Protein AF-A0A8T5ZZN2-F1 (afdb_monomer_lite)

Sequence (191 aa):
MSELNDLLTTRELQRWRLILGEAAETTLCGLDDNARQIDHALEWLYGRDPERLQRGERSGGLGGSNLTTPEWINSIHTLFPQQVIERLESDAVLRYGIEDVVTNLDVLERMQPSESLLRAVLHTKHLMNPEVLAAARRIVCQVVEEIMARLAKEVRQAFSGVRDRRRRSFIPLARNFDFKSTLRANLQHWH

pLDDT: mean 79.43, std 11.91, range [44.72, 94.25]

Radius of gyration: 28.22 Å; chains: 1; bounding box: 49×56×81 Å

Structure (mmCIF, N/CA/C/O backbone):
data_AF-A0A8T5ZZN2-F1
#
_entry.id   AF-A0A8T5ZZN2-F1
#
loop_
_atom_site.group_PDB
_atom_site.id
_atom_site.type_symbol
_atom_site.label_atom_id
_atom_site.label_alt_id
_atom_site.label_comp_id
_atom_site.label_asym_id
_atom_site.label_entity_id
_atom_site.label_seq_id
_atom_site.pdbx_PDB_ins_code
_atom_site.Cartn_x
_atom_site.Cartn_y
_atom_site.Cartn_z
_atom_site.occupancy
_atom_site.B_iso_or_equiv
_atom_site.auth_seq_id
_atom_site.auth_comp_id
_atom_site.auth_asym_id
_atom_site.auth_atom_id
_atom_site.pdbx_PDB_model_num
ATOM 1 N N . MET A 1 1 ? 29.329 -19.594 -22.231 1.00 46.97 1 MET A N 1
ATOM 2 C CA . MET A 1 1 ? 29.036 -18.281 -22.852 1.00 46.97 1 MET A CA 1
ATOM 3 C C . MET A 1 1 ? 28.151 -18.436 -24.091 1.00 46.97 1 MET A C 1
ATOM 5 O O . MET A 1 1 ? 27.156 -17.737 -24.147 1.00 46.97 1 MET A O 1
ATOM 9 N N . SER A 1 2 ? 28.434 -19.361 -25.027 1.00 53.31 2 SER A N 1
ATOM 10 C CA . SER A 1 2 ? 27.569 -19.610 -26.209 1.00 53.31 2 SER A CA 1
ATOM 11 C C . SER A 1 2 ? 26.319 -20.454 -25.910 1.00 53.31 2 SER A C 1
ATOM 13 O O . SER A 1 2 ? 25.249 -20.169 -26.427 1.00 53.31 2 SER A O 1
ATOM 15 N N . GLU A 1 3 ? 26.419 -21.446 -25.018 1.00 54.69 3 GLU A N 1
ATOM 16 C CA . GLU A 1 3 ? 25.377 -22.484 -24.886 1.00 54.69 3 GLU A CA 1
ATOM 17 C C . GLU A 1 3 ? 24.035 -22.010 -24.296 1.00 54.69 3 GLU A C 1
ATOM 19 O O . GLU A 1 3 ? 23.000 -22.593 -24.597 1.00 54.69 3 GLU A O 1
ATOM 24 N N . LEU A 1 4 ? 24.011 -20.944 -23.484 1.00 54.41 4 LEU A N 1
ATOM 25 C CA . LEU A 1 4 ? 22.753 -20.396 -22.941 1.00 54.41 4 LEU A CA 1
ATOM 26 C C . LEU A 1 4 ? 21.987 -19.546 -23.966 1.00 54.41 4 LEU A C 1
ATOM 28 O O . LEU A 1 4 ? 20.759 -19.509 -23.925 1.00 54.41 4 LEU A O 1
ATOM 32 N N . ASN A 1 5 ? 22.701 -18.905 -24.896 1.00 55.78 5 ASN A N 1
ATOM 33 C CA . ASN A 1 5 ? 22.104 -18.131 -25.988 1.00 55.78 5 ASN A CA 1
ATOM 34 C C . ASN A 1 5 ? 21.468 -19.031 -27.057 1.00 55.78 5 ASN A C 1
ATOM 36 O O . ASN A 1 5 ? 20.565 -18.590 -27.759 1.00 55.78 5 ASN A O 1
ATOM 40 N N . ASP A 1 6 ? 21.930 -20.279 -27.165 1.00 59.41 6 ASP A N 1
ATOM 41 C CA . ASP A 1 6 ? 21.373 -21.273 -28.088 1.00 59.41 6 ASP A CA 1
ATOM 42 C C . ASP A 1 6 ? 20.080 -21.922 -27.559 1.00 59.41 6 ASP A C 1
ATOM 44 O O . ASP A 1 6 ? 19.308 -22.484 -28.335 1.00 59.41 6 ASP A O 1
ATOM 48 N N . LEU A 1 7 ? 19.820 -21.839 -26.247 1.00 61.81 7 LEU A N 1
ATOM 49 C CA . LEU A 1 7 ? 18.672 -22.480 -25.591 1.00 61.81 7 LEU A CA 1
ATOM 50 C C . LEU A 1 7 ? 17.536 -21.515 -25.236 1.00 61.81 7 LEU A C 1
ATOM 52 O O . LEU A 1 7 ? 16.386 -21.946 -25.155 1.00 61.81 7 LEU A O 1
ATOM 56 N N . LEU A 1 8 ? 17.839 -20.235 -25.004 1.00 70.00 8 LEU A N 1
ATOM 57 C CA . LEU A 1 8 ? 16.858 -19.220 -24.622 1.00 70.00 8 LEU A CA 1
ATOM 58 C C . LEU A 1 8 ? 16.797 -18.108 -25.662 1.00 70.00 8 LEU A C 1
ATOM 60 O O . LEU A 1 8 ? 17.811 -17.575 -26.106 1.00 70.00 8 LEU A O 1
ATOM 64 N N . THR A 1 9 ? 15.580 -17.703 -26.007 1.00 79.94 9 THR A N 1
ATOM 65 C CA . THR A 1 9 ? 15.357 -16.541 -26.867 1.00 79.94 9 THR A CA 1
ATOM 66 C C . THR A 1 9 ? 15.837 -15.261 -26.179 1.00 79.94 9 THR A C 1
ATOM 68 O O . THR A 1 9 ? 15.792 -15.132 -24.954 1.00 79.94 9 THR A O 1
ATOM 71 N N . THR A 1 10 ? 16.220 -14.247 -26.960 1.00 78.94 10 THR A N 1
ATOM 72 C CA . THR A 1 10 ? 16.638 -12.931 -26.436 1.00 78.94 10 THR A CA 1
ATOM 73 C C . THR A 1 10 ? 15.608 -12.333 -25.468 1.00 78.94 10 THR A C 1
ATOM 75 O O . THR A 1 10 ? 15.968 -11.735 -24.458 1.00 78.94 10 THR A O 1
ATOM 78 N N . ARG A 1 11 ? 14.313 -12.571 -25.719 1.00 78.81 11 ARG A N 1
ATOM 79 C CA . ARG A 1 11 ? 13.211 -12.131 -24.852 1.00 78.81 11 ARG A CA 1
ATOM 80 C C . ARG A 1 11 ? 13.187 -12.848 -23.500 1.00 78.81 11 ARG A C 1
ATOM 82 O O . ARG A 1 11 ? 12.831 -12.245 -22.490 1.00 78.81 11 ARG A O 1
ATOM 89 N N . GLU A 1 12 ? 13.514 -14.135 -23.465 1.00 82.56 12 GLU A N 1
ATOM 90 C CA . GLU A 1 12 ? 13.592 -14.900 -22.218 1.00 82.56 12 GLU A CA 1
ATOM 91 C C . GLU A 1 12 ? 14.795 -14.463 -21.392 1.00 82.56 12 GLU A C 1
ATOM 93 O O . GLU A 1 12 ? 14.651 -14.246 -20.193 1.00 82.56 12 GLU A O 1
ATOM 98 N N . LEU A 1 13 ? 15.942 -14.233 -22.032 1.00 82.94 13 LEU A N 1
ATOM 99 C CA . LEU A 1 13 ? 17.133 -13.707 -21.364 1.00 82.94 13 LEU A CA 1
ATOM 100 C C . LEU A 1 13 ? 16.875 -12.319 -20.759 1.00 82.94 13 LEU A C 1
ATOM 102 O O . LEU A 1 13 ? 17.216 -12.087 -19.601 1.00 82.94 13 LEU A O 1
ATOM 106 N N . GLN A 1 14 ? 16.183 -11.431 -21.482 1.00 82.06 14 GLN A N 1
ATOM 107 C CA . GLN A 1 14 ? 15.752 -10.131 -20.951 1.00 82.06 14 GLN A CA 1
ATOM 108 C C . GLN A 1 14 ? 14.799 -10.271 -19.755 1.00 82.06 14 GLN A C 1
ATOM 110 O O . GLN A 1 14 ? 14.955 -9.575 -18.756 1.00 82.06 14 GLN A O 1
ATOM 115 N N . ARG A 1 15 ? 13.829 -11.193 -19.812 1.00 83.38 15 ARG A N 1
ATOM 116 C CA . ARG A 1 15 ? 12.927 -11.467 -18.678 1.00 83.38 15 ARG A CA 1
ATOM 117 C C . ARG A 1 15 ? 13.686 -11.960 -17.454 1.00 83.38 15 ARG A C 1
ATOM 119 O O . ARG A 1 15 ? 13.426 -11.486 -16.353 1.00 83.38 15 ARG A O 1
ATOM 126 N N . TRP A 1 16 ? 14.626 -12.882 -17.639 1.00 85.31 16 TRP A N 1
ATOM 127 C CA . TRP A 1 16 ? 15.467 -13.365 -16.549 1.00 85.31 16 TRP A CA 1
ATOM 128 C C . TRP A 1 16 ? 16.345 -12.254 -15.981 1.00 85.31 16 TRP A C 1
ATOM 130 O O . TRP A 1 16 ? 16.448 -12.144 -14.763 1.00 85.31 16 TRP A O 1
ATOM 140 N N . ARG A 1 17 ? 16.888 -11.373 -16.827 1.00 84.38 17 ARG A N 1
ATOM 141 C CA . ARG A 1 17 ? 17.629 -10.191 -16.371 1.00 84.38 17 ARG A CA 1
ATOM 142 C C . ARG A 1 17 ? 16.755 -9.223 -15.563 1.00 84.38 17 ARG A C 1
ATOM 144 O O . ARG A 1 17 ? 17.242 -8.688 -14.574 1.00 84.38 17 ARG A O 1
ATOM 151 N N . LEU A 1 18 ? 15.484 -9.032 -15.920 1.00 81.62 18 LEU A N 1
ATOM 152 C CA . LEU A 1 18 ? 14.544 -8.225 -15.123 1.00 81.62 18 LEU A CA 1
ATOM 153 C C . LEU A 1 18 ? 14.203 -8.876 -13.773 1.00 81.62 18 LEU A C 1
ATOM 155 O O . LEU A 1 18 ? 14.088 -8.191 -12.765 1.00 81.62 18 LEU A O 1
ATOM 159 N N . ILE A 1 19 ? 14.044 -10.202 -13.732 1.00 82.38 19 ILE A N 1
ATOM 160 C CA . ILE A 1 19 ? 13.719 -10.928 -12.490 1.00 82.38 19 ILE A CA 1
ATOM 161 C C . ILE A 1 19 ? 14.908 -10.932 -11.522 1.00 82.38 19 ILE A C 1
ATOM 163 O O . ILE A 1 19 ? 14.731 -10.781 -10.315 1.00 82.38 19 ILE A O 1
ATOM 167 N N . LEU A 1 20 ? 16.112 -11.143 -12.053 1.00 79.56 20 LEU A N 1
ATOM 168 C CA . LEU A 1 20 ? 17.340 -11.290 -11.273 1.00 79.56 20 LEU A CA 1
ATOM 169 C C . LEU A 1 20 ? 18.010 -9.943 -10.950 1.00 79.56 20 LEU A C 1
ATOM 171 O O . LEU A 1 20 ? 18.887 -9.898 -10.089 1.00 79.56 20 LEU A O 1
ATOM 175 N N . GLY A 1 21 ? 17.590 -8.856 -11.604 1.00 76.62 21 GLY A N 1
ATOM 176 C CA . GLY A 1 21 ? 18.124 -7.511 -11.394 1.00 76.62 21 GLY A CA 1
ATOM 177 C C . GLY A 1 21 ? 19.561 -7.336 -11.896 1.00 76.62 21 GLY A C 1
ATOM 178 O O . GLY A 1 21 ? 20.079 -8.141 -12.675 1.00 76.62 21 GLY A O 1
ATOM 179 N N . GLU A 1 22 ? 20.215 -6.261 -11.450 1.00 73.44 22 GLU A N 1
ATOM 180 C CA . GLU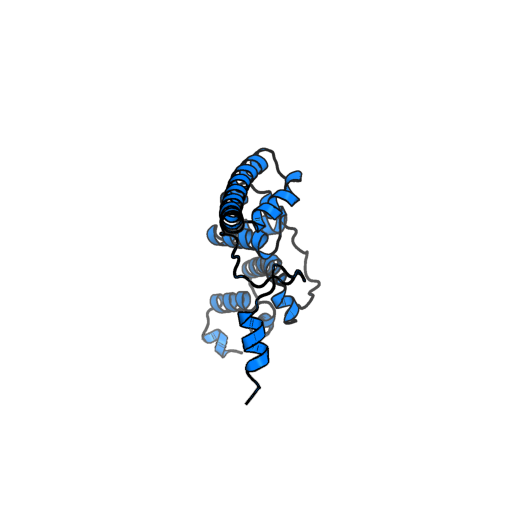 A 1 22 ? 21.555 -5.842 -11.899 1.00 73.44 22 GLU A CA 1
ATOM 181 C C . GLU A 1 22 ? 22.639 -6.911 -11.699 1.00 73.44 22 GLU A C 1
ATOM 183 O O . GLU A 1 22 ? 23.534 -7.058 -12.530 1.00 73.44 22 GLU A O 1
ATOM 188 N N . ALA A 1 23 ? 22.513 -7.751 -10.667 1.00 71.94 23 ALA A N 1
ATOM 189 C CA . ALA A 1 23 ? 23.455 -8.838 -10.390 1.00 71.94 23 ALA A CA 1
ATOM 190 C C . ALA A 1 23 ? 23.593 -9.839 -11.555 1.00 71.94 23 ALA A C 1
ATOM 192 O O . ALA A 1 23 ? 24.606 -10.527 -11.679 1.00 71.94 23 ALA A O 1
ATOM 193 N N . ALA A 1 24 ? 22.577 -9.920 -12.413 1.00 73.06 24 ALA A N 1
ATOM 194 C CA . ALA A 1 24 ? 22.540 -10.805 -13.564 1.00 73.06 24 ALA A CA 1
ATOM 195 C C . ALA A 1 24 ? 23.167 -10.190 -14.829 1.00 73.06 24 ALA A C 1
ATOM 197 O O . ALA A 1 24 ? 23.376 -10.913 -15.800 1.00 73.06 24 ALA A O 1
ATOM 198 N N . GLU A 1 25 ? 23.481 -8.891 -14.847 1.00 73.25 25 GLU A N 1
ATOM 199 C CA . GLU A 1 25 ? 23.950 -8.167 -16.041 1.00 73.25 25 GLU A CA 1
ATOM 200 C C . GLU A 1 25 ? 25.317 -8.629 -16.549 1.00 73.25 25 GLU A C 1
ATOM 202 O O . GLU A 1 25 ? 25.578 -8.627 -17.746 1.00 73.25 25 GLU A O 1
ATOM 207 N N . THR A 1 26 ? 26.185 -9.091 -15.654 1.00 70.88 26 THR A N 1
ATOM 208 C CA . THR A 1 26 ? 27.482 -9.676 -16.023 1.00 70.88 26 THR A CA 1
ATOM 209 C C . THR A 1 26 ? 27.354 -11.036 -16.705 1.00 70.88 26 THR A C 1
ATOM 211 O O . THR A 1 26 ? 28.294 -11.468 -17.370 1.00 70.88 26 THR A O 1
ATOM 214 N N . THR A 1 27 ? 26.218 -11.723 -16.539 1.00 70.69 27 THR A N 1
ATOM 215 C CA . THR A 1 27 ? 26.010 -13.098 -17.029 1.00 70.69 27 THR A CA 1
ATOM 216 C C . THR A 1 27 ? 24.988 -13.171 -18.168 1.00 70.69 27 THR A C 1
ATOM 218 O O . THR A 1 27 ? 25.094 -14.034 -19.038 1.00 70.69 27 THR A O 1
ATOM 221 N N . LEU A 1 28 ? 24.003 -12.273 -18.174 1.00 74.56 28 LEU A N 1
ATOM 222 C CA . LEU A 1 28 ? 22.943 -12.163 -19.175 1.00 74.56 28 LEU A CA 1
ATOM 223 C C . LEU A 1 28 ? 23.218 -10.991 -20.125 1.00 74.56 28 LEU A C 1
ATOM 225 O O . LEU A 1 28 ? 23.905 -10.037 -19.781 1.00 74.56 28 LEU A O 1
ATOM 229 N N . CYS A 1 29 ? 22.680 -11.058 -21.343 1.00 70.38 29 CYS A N 1
ATOM 230 C CA . CYS A 1 29 ? 22.798 -9.973 -22.315 1.00 70.38 29 CYS A CA 1
ATOM 231 C C . CYS A 1 29 ? 22.130 -8.675 -21.818 1.00 70.38 29 CYS A C 1
ATOM 233 O O . CYS A 1 29 ? 21.149 -8.716 -21.072 1.00 70.38 29 CYS A O 1
ATOM 235 N N . GLY A 1 30 ? 22.651 -7.527 -22.268 1.00 70.00 30 GLY A N 1
ATOM 236 C CA . GLY A 1 30 ? 22.153 -6.203 -21.883 1.00 70.00 30 GLY A CA 1
ATOM 237 C C . GLY A 1 30 ? 20.675 -5.974 -22.226 1.00 70.00 30 GLY A C 1
ATOM 238 O O . GLY A 1 30 ?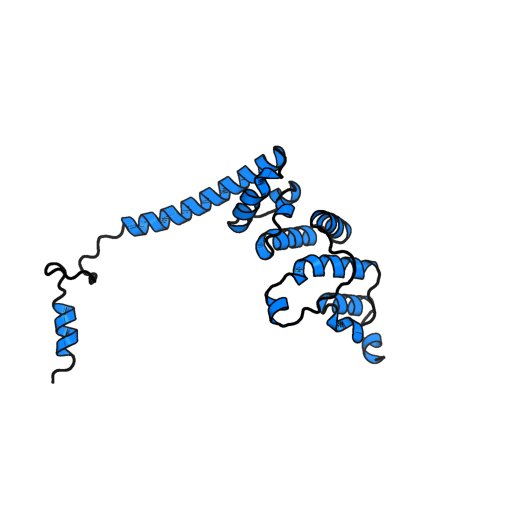 20.142 -6.537 -23.186 1.00 70.00 30 GLY A O 1
ATOM 239 N N . LEU A 1 31 ? 20.017 -5.133 -21.425 1.00 77.31 31 LEU A N 1
ATOM 240 C CA . LEU A 1 31 ? 18.621 -4.739 -21.625 1.00 77.31 31 LEU A CA 1
ATOM 241 C C . LEU A 1 31 ? 18.483 -3.791 -22.823 1.00 77.31 31 LEU A C 1
ATOM 243 O O . LEU A 1 31 ? 19.321 -2.905 -23.027 1.00 77.31 31 LEU A O 1
ATOM 247 N N . ASP A 1 32 ? 17.395 -3.951 -23.578 1.00 83.81 32 ASP A N 1
ATOM 248 C CA . ASP A 1 32 ? 16.960 -2.940 -24.542 1.00 83.81 32 ASP A CA 1
ATOM 249 C C . ASP A 1 32 ? 16.457 -1.683 -23.810 1.00 83.81 32 ASP A C 1
ATOM 251 O O . ASP A 1 32 ? 16.274 -1.672 -22.590 1.00 83.81 32 ASP A O 1
ATOM 255 N N . ASP A 1 33 ? 16.256 -0.589 -24.544 1.00 83.75 33 ASP A N 1
ATOM 256 C CA . ASP A 1 33 ? 15.900 0.693 -23.924 1.00 83.75 33 ASP A CA 1
ATOM 257 C C . ASP A 1 33 ? 14.554 0.633 -23.185 1.00 83.75 33 ASP A C 1
ATOM 259 O O . ASP A 1 33 ? 14.401 1.248 -22.130 1.00 83.75 33 ASP A O 1
ATOM 263 N N . ASN A 1 34 ? 13.599 -0.153 -23.694 1.00 85.25 34 ASN A N 1
ATOM 264 C CA . ASN A 1 34 ? 12.298 -0.340 -23.057 1.00 85.25 34 ASN A CA 1
ATOM 265 C C . ASN A 1 34 ? 12.402 -1.170 -21.767 1.00 85.25 34 ASN A C 1
ATOM 267 O O . ASN A 1 34 ? 11.883 -0.763 -20.728 1.00 85.25 34 ASN A O 1
ATOM 271 N N . ALA A 1 35 ? 13.109 -2.305 -21.785 1.00 84.19 35 ALA A N 1
ATOM 272 C CA . ALA A 1 35 ? 13.303 -3.099 -20.579 1.00 84.19 35 ALA A CA 1
ATOM 273 C C . ALA A 1 35 ? 14.161 -2.359 -19.548 1.00 84.19 35 ALA A C 1
ATOM 275 O O . ALA A 1 35 ? 13.945 -2.547 -18.359 1.00 84.19 35 ALA A O 1
ATOM 276 N N . ARG A 1 36 ? 15.059 -1.458 -19.965 1.00 85.50 36 ARG A N 1
ATOM 277 C CA . ARG A 1 36 ? 15.798 -0.588 -19.038 1.00 85.50 36 ARG A CA 1
ATOM 278 C C . ARG A 1 36 ? 14.884 0.403 -18.310 1.00 85.50 36 ARG A C 1
ATOM 280 O O . ARG A 1 36 ? 15.056 0.615 -17.115 1.00 85.50 36 ARG A O 1
ATOM 287 N N . GLN A 1 37 ? 13.892 0.979 -18.994 1.00 87.19 37 GLN A N 1
ATOM 288 C CA . GLN A 1 37 ? 12.889 1.842 -18.351 1.00 87.19 37 GLN A CA 1
ATOM 289 C C . GLN A 1 37 ? 12.007 1.058 -17.370 1.00 87.19 37 GLN A C 1
ATOM 291 O O . GLN A 1 37 ? 11.724 1.542 -16.274 1.00 87.19 37 GLN A O 1
ATOM 296 N N . ILE A 1 38 ? 11.619 -0.168 -17.737 1.00 88.50 38 ILE A N 1
ATOM 297 C CA . ILE A 1 38 ? 10.886 -1.095 -16.863 1.00 88.50 38 ILE A CA 1
ATOM 298 C C . ILE A 1 38 ? 11.715 -1.440 -15.618 1.00 88.50 38 ILE A C 1
ATOM 300 O O . ILE A 1 38 ? 11.197 -1.333 -14.508 1.00 88.50 38 ILE A O 1
ATOM 304 N N . ASP A 1 39 ? 12.987 -1.812 -15.790 1.00 86.38 39 ASP A N 1
ATOM 305 C CA . ASP A 1 39 ? 13.918 -2.134 -14.697 1.00 86.38 39 ASP A CA 1
ATOM 306 C C . ASP A 1 39 ? 14.028 -0.951 -13.729 1.00 86.38 39 ASP A C 1
ATOM 308 O O . ASP A 1 39 ? 13.817 -1.103 -12.531 1.00 86.38 39 ASP A O 1
ATOM 312 N N . HIS A 1 40 ? 14.219 0.260 -14.258 1.00 86.06 40 HIS A N 1
ATOM 313 C CA . HIS A 1 40 ? 14.330 1.476 -13.454 1.00 86.06 40 HIS A CA 1
ATOM 314 C C . HIS A 1 40 ? 13.048 1.800 -12.666 1.00 86.06 40 HIS A C 1
ATOM 316 O O . HIS A 1 40 ? 13.107 2.145 -11.485 1.00 86.06 40 HIS A O 1
ATOM 322 N N . ALA A 1 41 ? 11.872 1.658 -13.289 1.00 88.62 41 ALA A N 1
ATOM 323 C CA . ALA A 1 41 ? 10.589 1.897 -12.626 1.00 88.62 41 ALA A CA 1
ATOM 324 C C . ALA A 1 41 ? 10.293 0.868 -11.519 1.00 88.62 41 ALA A C 1
ATOM 326 O O . ALA A 1 41 ? 9.725 1.222 -10.481 1.00 88.62 41 ALA A O 1
ATOM 327 N N . LEU A 1 42 ? 10.679 -0.396 -11.726 1.00 88.44 42 LEU A N 1
ATOM 328 C CA . LEU A 1 42 ? 10.534 -1.461 -10.732 1.00 88.44 42 LEU A CA 1
ATOM 329 C C . LEU A 1 42 ? 11.546 -1.310 -9.596 1.00 88.44 42 LEU A C 1
ATOM 331 O O . LEU A 1 42 ? 11.166 -1.439 -8.432 1.00 88.44 42 LEU A O 1
ATOM 335 N N . GLU A 1 43 ? 12.801 -0.993 -9.907 1.00 85.50 43 GLU A N 1
ATOM 336 C CA . GLU A 1 43 ? 13.858 -0.808 -8.912 1.00 85.50 43 GLU A CA 1
ATOM 337 C C . GLU A 1 43 ? 13.575 0.400 -8.012 1.00 85.50 43 GLU A C 1
ATOM 339 O O . GLU A 1 43 ? 13.769 0.334 -6.800 1.00 85.50 43 GLU A O 1
ATOM 344 N N . TRP A 1 44 ? 12.989 1.470 -8.553 1.00 87.75 44 TRP A N 1
ATOM 345 C CA . TRP A 1 44 ? 12.563 2.619 -7.751 1.00 87.75 44 TRP A CA 1
ATOM 346 C C . TRP A 1 44 ? 11.558 2.261 -6.642 1.00 87.75 44 TRP A C 1
ATOM 348 O O . TRP A 1 44 ? 11.595 2.852 -5.553 1.00 87.75 44 TRP A O 1
ATOM 358 N N . LEU A 1 45 ? 10.658 1.306 -6.907 1.00 87.94 45 LEU A N 1
ATOM 359 C CA . LEU A 1 45 ? 9.652 0.838 -5.953 1.00 87.94 45 LEU A CA 1
ATOM 360 C C . LEU A 1 45 ? 10.222 -0.260 -5.043 1.00 87.94 45 LEU A C 1
ATOM 362 O O . LEU A 1 45 ? 10.267 -0.107 -3.822 1.00 87.94 45 LEU A O 1
ATOM 366 N N . TYR A 1 46 ? 10.680 -1.361 -5.641 1.00 86.88 46 TYR A N 1
ATOM 367 C CA . TYR A 1 46 ? 11.079 -2.579 -4.935 1.00 86.88 46 TYR A CA 1
ATOM 368 C C . TYR A 1 46 ? 12.501 -2.511 -4.353 1.00 86.88 46 TYR A C 1
ATOM 370 O O . TYR A 1 46 ? 12.806 -3.228 -3.400 1.00 86.88 46 TYR A O 1
ATOM 378 N N . GLY A 1 47 ? 13.360 -1.603 -4.822 1.00 79.12 47 GLY A N 1
ATOM 379 C CA . GLY A 1 47 ? 14.674 -1.315 -4.224 1.00 79.12 47 GLY A CA 1
ATOM 380 C C . GLY A 1 47 ? 14.600 -0.657 -2.836 1.00 79.12 47 GLY A C 1
ATOM 381 O O . GLY A 1 47 ? 15.613 -0.498 -2.140 1.00 79.12 47 GLY A O 1
ATOM 382 N N . ARG A 1 48 ? 13.396 -0.279 -2.386 1.00 78.19 48 ARG A N 1
ATOM 383 C CA . ARG A 1 48 ? 13.114 0.191 -1.016 1.00 78.19 48 ARG A CA 1
ATOM 384 C C . ARG A 1 48 ? 12.801 -0.935 -0.039 1.00 78.19 48 ARG A C 1
ATOM 386 O O . ARG A 1 48 ? 12.548 -0.653 1.129 1.00 78.19 48 ARG A O 1
ATOM 393 N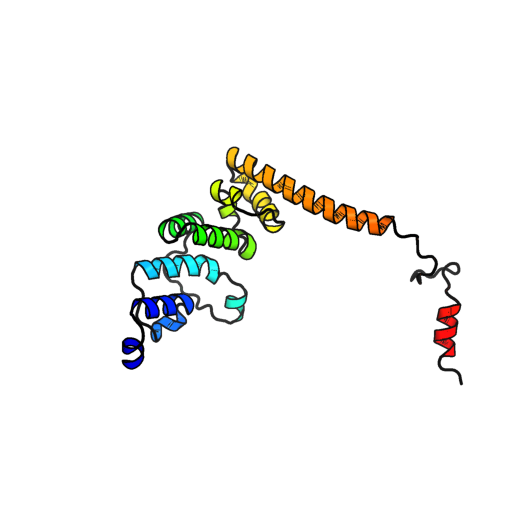 N . ASP A 1 49 ? 12.793 -2.184 -0.499 1.00 80.38 49 ASP A N 1
ATOM 394 C CA . ASP A 1 49 ? 12.482 -3.325 0.352 1.00 80.38 49 ASP A CA 1
ATOM 395 C C . ASP A 1 49 ? 13.513 -3.469 1.489 1.00 80.38 49 ASP A C 1
ATOM 397 O O . ASP A 1 49 ? 14.706 -3.669 1.217 1.00 80.38 49 ASP A O 1
ATOM 401 N N . PRO A 1 50 ? 13.088 -3.363 2.766 1.00 70.50 50 PRO A N 1
ATOM 402 C CA . PRO A 1 50 ? 13.986 -3.494 3.908 1.00 70.50 50 PRO A CA 1
ATOM 403 C C . PRO A 1 50 ? 14.675 -4.863 3.964 1.00 70.50 50 PRO A C 1
ATOM 405 O O . PRO A 1 50 ? 15.775 -4.958 4.508 1.00 70.50 50 PRO A O 1
ATOM 408 N N . GLU A 1 51 ? 14.089 -5.914 3.382 1.00 75.69 51 GLU A N 1
ATOM 409 C CA . GLU A 1 51 ? 14.720 -7.236 3.337 1.00 75.69 51 GLU A CA 1
ATOM 410 C C . GLU A 1 51 ? 15.909 -7.280 2.369 1.00 75.69 51 GLU A C 1
ATOM 412 O O . GLU A 1 51 ? 16.959 -7.829 2.706 1.00 75.69 51 GLU A O 1
ATOM 417 N N . ARG A 1 52 ? 15.792 -6.645 1.193 1.00 69.88 52 ARG A N 1
ATOM 418 C CA . ARG A 1 52 ? 16.908 -6.516 0.232 1.00 69.88 52 ARG A CA 1
ATOM 419 C C . ARG A 1 52 ? 18.059 -5.706 0.824 1.00 69.88 52 ARG A C 1
ATOM 421 O O . ARG A 1 52 ? 19.229 -6.052 0.676 1.00 69.88 52 ARG A O 1
ATOM 428 N N . LEU A 1 53 ? 17.704 -4.651 1.554 1.00 66.00 53 LEU A N 1
ATOM 429 C CA . LEU A 1 53 ? 18.614 -3.832 2.353 1.00 66.00 53 LEU A CA 1
ATOM 430 C C . LEU A 1 53 ? 19.408 -4.663 3.372 1.00 66.00 53 LEU A C 1
ATOM 432 O O . LEU A 1 53 ? 20.620 -4.502 3.479 1.00 66.00 53 LEU A O 1
ATOM 436 N N . GLN A 1 54 ? 18.740 -5.563 4.096 1.00 68.94 54 GLN A N 1
ATOM 437 C CA . GLN A 1 54 ? 19.372 -6.419 5.106 1.00 68.94 54 GLN A CA 1
ATOM 438 C C . GLN A 1 54 ? 20.246 -7.522 4.500 1.00 68.94 54 GLN A C 1
ATOM 440 O O . GLN A 1 54 ? 21.265 -7.876 5.089 1.00 68.94 54 GLN A O 1
ATOM 445 N N . ARG A 1 55 ? 19.889 -8.044 3.320 1.00 69.62 55 ARG A N 1
ATOM 446 C CA . ARG A 1 55 ? 20.689 -9.052 2.601 1.00 69.62 55 ARG A CA 1
ATOM 447 C C . ARG A 1 55 ? 21.947 -8.487 1.932 1.00 69.62 55 ARG A C 1
ATOM 449 O O . ARG A 1 55 ? 22.710 -9.253 1.353 1.00 69.62 55 ARG A O 1
ATOM 456 N N . GLY A 1 56 ? 22.186 -7.175 2.008 1.00 62.25 56 GLY A N 1
ATOM 457 C CA . GLY A 1 56 ? 23.340 -6.540 1.364 1.00 62.25 56 GLY A CA 1
ATOM 458 C C . GLY A 1 56 ? 23.257 -6.537 -0.166 1.00 62.25 56 GLY A C 1
ATOM 459 O O . GLY A 1 56 ? 24.251 -6.265 -0.826 1.00 62.25 56 GLY A O 1
ATOM 460 N N . GLU A 1 57 ? 22.073 -6.801 -0.731 1.00 63.47 57 GLU A N 1
ATOM 461 C CA . GLU A 1 57 ? 21.800 -6.764 -2.177 1.00 63.47 57 GLU A CA 1
ATOM 462 C C . GLU A 1 57 ? 21.772 -5.323 -2.715 1.00 63.47 57 GLU A C 1
ATOM 464 O O . GLU A 1 57 ? 21.703 -5.099 -3.920 1.00 63.47 57 GLU A O 1
ATOM 469 N N . ARG A 1 58 ? 21.862 -4.325 -1.825 1.00 55.84 58 ARG A N 1
ATOM 470 C CA . ARG A 1 58 ? 22.084 -2.935 -2.210 1.00 55.84 58 ARG A CA 1
ATOM 471 C C . ARG A 1 58 ? 23.547 -2.688 -2.554 1.00 55.84 58 ARG A C 1
ATOM 473 O O . ARG A 1 58 ? 24.374 -2.493 -1.665 1.00 55.84 58 ARG A O 1
ATOM 480 N N . SER A 1 59 ? 23.815 -2.532 -3.843 1.00 51.09 59 SER A N 1
ATOM 481 C CA . SER A 1 59 ? 24.865 -1.622 -4.286 1.00 51.09 59 SER A CA 1
ATOM 482 C C . SER A 1 59 ? 24.260 -0.221 -4.340 1.00 51.09 59 SER A C 1
ATOM 484 O O . SER A 1 59 ? 23.291 0.020 -5.054 1.00 51.09 59 SER A O 1
ATOM 486 N N . GLY A 1 60 ? 24.767 0.708 -3.530 1.00 48.47 60 GLY A N 1
ATOM 487 C CA . GLY A 1 60 ? 24.418 2.122 -3.638 1.00 48.47 60 GLY A CA 1
ATOM 488 C C . GLY A 1 60 ? 24.983 2.694 -4.936 1.00 48.47 60 GLY A C 1
ATOM 489 O O . GLY A 1 60 ? 26.030 3.334 -4.919 1.00 48.47 60 GLY A O 1
ATOM 490 N N . GLY A 1 61 ? 24.318 2.428 -6.058 1.00 49.25 61 GLY A N 1
ATOM 491 C CA . GLY A 1 61 ? 24.649 3.005 -7.350 1.00 49.25 61 GLY A CA 1
ATOM 492 C C . GLY A 1 61 ? 24.210 4.463 -7.395 1.00 49.25 61 GLY A C 1
ATOM 493 O O . GLY A 1 61 ? 23.022 4.767 -7.433 1.00 49.25 61 GLY A O 1
ATOM 494 N N . LEU A 1 62 ? 25.177 5.379 -7.409 1.00 44.72 62 LEU A N 1
ATOM 495 C CA . LEU A 1 62 ? 24.996 6.793 -7.755 1.00 44.72 62 LEU A CA 1
ATOM 496 C C . LEU A 1 62 ? 24.731 6.938 -9.270 1.00 44.72 62 LEU A C 1
ATOM 498 O O . LEU A 1 62 ? 25.490 7.598 -9.977 1.00 44.72 62 LEU A O 1
ATOM 502 N N . GLY A 1 63 ? 23.700 6.270 -9.791 1.00 46.47 63 GLY A N 1
ATOM 503 C CA . GLY A 1 63 ? 23.390 6.214 -11.218 1.00 46.47 63 GLY A CA 1
ATOM 504 C C . GLY A 1 63 ? 22.014 6.791 -11.534 1.00 46.47 63 GLY A C 1
ATOM 505 O O . GLY A 1 63 ? 21.015 6.201 -11.156 1.00 46.47 63 GLY A O 1
ATOM 506 N N . GLY A 1 64 ? 22.001 7.924 -12.248 1.00 45.28 64 GLY A N 1
ATOM 507 C CA . GLY A 1 64 ? 20.875 8.439 -13.038 1.00 45.28 64 GLY A CA 1
ATOM 508 C C . GLY A 1 64 ? 19.598 8.794 -12.275 1.00 45.28 64 GLY A C 1
ATOM 509 O O . GLY A 1 64 ? 18.719 7.963 -12.151 1.00 45.28 64 GLY A O 1
ATOM 510 N N . SER A 1 65 ? 19.469 10.059 -11.858 1.00 49.88 65 SER A N 1
ATOM 511 C CA . SER A 1 65 ? 18.192 10.736 -11.562 1.00 49.88 65 SER A CA 1
ATOM 512 C C . SER A 1 65 ? 17.143 9.885 -10.828 1.00 49.88 65 SER A C 1
ATOM 514 O O . SER A 1 65 ? 16.263 9.301 -11.457 1.00 49.88 65 SER A O 1
ATOM 516 N N . ASN A 1 66 ? 17.192 9.861 -9.489 1.00 65.56 66 ASN A N 1
ATOM 517 C CA . ASN A 1 66 ? 16.110 9.291 -8.681 1.00 65.56 66 ASN A CA 1
ATOM 518 C C . ASN A 1 66 ? 14.767 9.868 -9.151 1.00 65.56 66 ASN A C 1
ATOM 520 O O . ASN A 1 66 ? 14.534 11.066 -8.982 1.00 65.56 66 ASN A O 1
ATOM 524 N N . LEU A 1 67 ? 13.908 9.019 -9.725 1.00 72.56 67 LEU A N 1
ATOM 525 C CA . LEU A 1 67 ? 12.546 9.401 -10.096 1.00 72.56 67 LEU A CA 1
ATOM 526 C C . LEU A 1 67 ? 11.859 10.040 -8.884 1.00 72.56 67 LEU A C 1
ATOM 528 O O . LEU A 1 67 ? 11.991 9.581 -7.745 1.00 72.56 67 LEU A O 1
ATOM 532 N N . THR A 1 68 ? 11.102 11.098 -9.111 1.00 84.44 68 THR A N 1
ATOM 533 C CA . THR A 1 68 ? 10.136 11.579 -8.122 1.00 84.44 68 THR A CA 1
ATOM 534 C C . THR A 1 68 ? 8.872 10.716 -8.169 1.00 84.44 68 THR A C 1
ATOM 536 O O . THR A 1 68 ? 8.621 10.023 -9.156 1.00 84.44 68 THR A O 1
ATOM 539 N N . THR A 1 69 ? 8.044 10.737 -7.117 1.00 84.44 69 THR A N 1
ATOM 540 C CA . THR A 1 69 ? 6.778 9.977 -7.111 1.00 84.44 69 THR A CA 1
ATOM 541 C C . THR A 1 69 ? 5.892 10.283 -8.330 1.00 84.44 69 THR A C 1
ATOM 543 O O . THR A 1 69 ? 5.420 9.332 -8.950 1.00 84.44 69 THR A O 1
ATOM 546 N N . PRO A 1 70 ? 5.703 11.553 -8.753 1.00 84.06 70 PRO A N 1
ATOM 547 C CA . PRO A 1 70 ? 4.916 11.861 -9.949 1.00 84.06 70 PRO A CA 1
ATOM 548 C C . PRO A 1 70 ? 5.530 11.315 -11.246 1.00 84.06 70 PRO A C 1
ATOM 550 O O . PRO A 1 70 ? 4.812 10.793 -12.097 1.00 84.06 70 PRO A O 1
ATOM 553 N N . GLU A 1 71 ? 6.854 11.396 -11.404 1.00 86.25 71 GLU A N 1
ATOM 554 C CA . GLU A 1 71 ? 7.543 10.848 -12.581 1.00 86.25 71 GLU A CA 1
ATOM 555 C C . GLU A 1 71 ? 7.446 9.322 -12.634 1.00 86.25 71 GLU A C 1
ATOM 557 O O . GLU A 1 71 ? 7.263 8.749 -13.710 1.00 86.25 71 GLU A O 1
ATOM 562 N N . TRP A 1 72 ? 7.515 8.660 -11.477 1.00 90.81 72 TRP A N 1
ATOM 563 C CA . TRP A 1 72 ? 7.312 7.221 -11.375 1.00 90.81 72 TRP A CA 1
ATOM 564 C C . TRP A 1 72 ? 5.887 6.816 -11.776 1.00 90.81 72 TRP A C 1
ATOM 566 O O . TRP A 1 72 ? 5.739 5.905 -12.589 1.00 90.81 72 TRP A O 1
ATOM 576 N N . ILE A 1 73 ? 4.856 7.529 -11.301 1.00 87.88 73 ILE A N 1
ATOM 577 C CA . ILE A 1 73 ? 3.456 7.284 -11.696 1.00 87.88 73 ILE A CA 1
ATOM 578 C C . ILE A 1 73 ? 3.308 7.410 -13.221 1.00 87.88 73 ILE A C 1
ATOM 580 O O . ILE A 1 73 ? 2.816 6.496 -13.879 1.00 87.88 73 ILE A O 1
ATOM 584 N N . ASN A 1 74 ? 3.813 8.492 -13.817 1.00 88.69 74 ASN A N 1
ATOM 585 C CA . ASN A 1 74 ? 3.748 8.680 -15.271 1.00 88.69 74 ASN A CA 1
ATOM 586 C C . ASN A 1 74 ? 4.471 7.561 -16.041 1.00 88.69 74 ASN A C 1
ATOM 588 O O . ASN A 1 74 ? 3.996 7.095 -17.082 1.00 88.69 74 ASN A O 1
ATOM 592 N N . SER A 1 75 ? 5.608 7.102 -15.512 1.00 90.75 75 SER A N 1
ATOM 593 C CA . SER A 1 75 ? 6.386 6.013 -16.106 1.00 90.75 75 SER A CA 1
ATOM 594 C C . SER A 1 75 ? 5.603 4.699 -16.091 1.00 90.75 75 SER A C 1
ATOM 596 O O . SER A 1 75 ? 5.476 4.057 -17.133 1.00 90.75 75 SER A O 1
ATOM 598 N N . ILE A 1 76 ? 5.011 4.304 -14.957 1.00 91.81 76 ILE A N 1
ATOM 599 C CA . ILE A 1 76 ? 4.273 3.033 -14.882 1.00 91.81 76 ILE A CA 1
ATOM 600 C C . ILE A 1 76 ? 3.014 3.032 -15.761 1.00 91.81 76 ILE A C 1
ATOM 602 O O . ILE A 1 76 ? 2.709 2.001 -16.359 1.00 91.81 76 ILE A O 1
ATOM 606 N N . HIS A 1 77 ? 2.341 4.181 -15.910 1.00 88.44 77 HIS A N 1
ATOM 607 C CA . HIS A 1 77 ? 1.171 4.340 -16.789 1.00 88.44 77 HIS A CA 1
ATOM 608 C C . HIS A 1 77 ? 1.511 4.188 -18.277 1.00 88.44 77 HIS A C 1
ATOM 610 O O . HIS A 1 77 ? 0.653 3.805 -19.069 1.00 88.44 77 HIS A O 1
ATOM 616 N N . THR A 1 78 ? 2.766 4.439 -18.658 1.00 91.50 78 THR A N 1
ATOM 617 C CA . THR A 1 78 ? 3.243 4.276 -20.041 1.00 91.50 78 THR A CA 1
ATOM 618 C C . THR A 1 78 ? 3.779 2.865 -20.304 1.00 91.50 78 THR A C 1
ATOM 620 O O . THR A 1 78 ? 3.633 2.336 -21.405 1.00 91.50 78 THR A O 1
ATOM 623 N N . LEU A 1 79 ? 4.414 2.251 -19.302 1.00 89.94 79 LEU A N 1
ATOM 624 C CA . LEU A 1 79 ? 5.183 1.014 -19.464 1.00 89.94 79 LEU A CA 1
ATOM 625 C C . LEU A 1 79 ? 4.370 -0.266 -19.230 1.00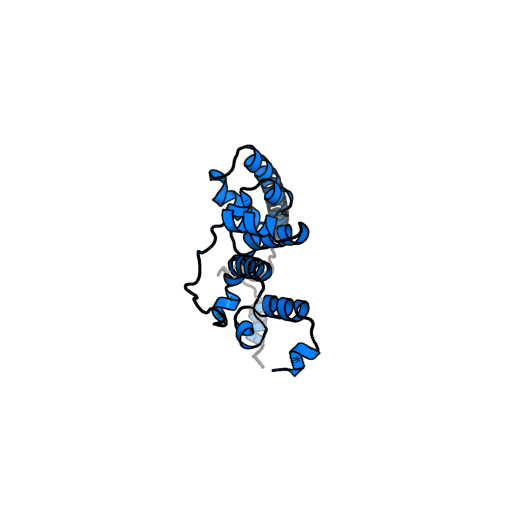 89.94 79 LEU A C 1
ATOM 627 O O . LEU A 1 79 ? 4.742 -1.325 -19.741 1.00 89.94 79 LEU A O 1
ATOM 631 N N . PHE A 1 80 ? 3.282 -0.202 -18.456 1.00 91.94 80 PHE A N 1
ATOM 632 C CA . PHE A 1 80 ? 2.579 -1.393 -17.983 1.00 91.94 80 PHE A CA 1
ATOM 633 C C . PHE A 1 80 ? 1.093 -1.420 -18.356 1.00 91.94 80 PHE A C 1
ATOM 635 O O . PHE A 1 80 ? 0.448 -0.383 -18.480 1.00 91.94 80 PHE A O 1
ATOM 642 N N . PRO A 1 81 ? 0.501 -2.621 -18.496 1.00 93.12 81 PRO A N 1
ATOM 643 C CA . PRO A 1 81 ? -0.943 -2.756 -18.606 1.00 93.12 81 PRO A CA 1
ATOM 644 C C . PRO A 1 81 ? -1.630 -2.436 -17.272 1.00 93.12 81 PRO A C 1
ATOM 646 O O . PRO A 1 81 ? -1.054 -2.606 -16.195 1.00 93.12 81 PRO A O 1
ATOM 649 N N . GLN A 1 82 ? -2.913 -2.081 -17.348 1.00 87.69 82 GLN A N 1
ATOM 650 C CA . GLN A 1 82 ? -3.707 -1.598 -16.215 1.00 87.69 82 GLN A CA 1
ATOM 651 C C . GLN A 1 82 ? -3.636 -2.469 -14.950 1.00 87.69 82 GLN A C 1
ATOM 653 O O . GLN A 1 82 ? -3.493 -1.945 -13.851 1.00 87.69 82 GLN A O 1
ATOM 658 N N . GLN A 1 83 ? -3.684 -3.794 -15.105 1.00 89.38 83 GLN A N 1
ATOM 659 C CA . GLN A 1 83 ? -3.649 -4.744 -13.983 1.00 89.38 83 GLN A CA 1
ATOM 660 C C . GLN A 1 83 ? -2.339 -4.676 -13.185 1.00 89.38 83 GLN A C 1
ATOM 662 O O . GLN A 1 83 ? -2.315 -4.925 -11.983 1.00 89.38 83 GLN A O 1
ATOM 667 N N . VAL A 1 84 ? -1.230 -4.366 -13.859 1.00 90.88 84 VAL A N 1
ATOM 668 C CA . VAL A 1 84 ? 0.085 -4.254 -13.221 1.00 90.88 84 VAL A CA 1
ATOM 669 C C . VAL A 1 84 ? 0.222 -2.894 -12.545 1.00 90.88 84 VAL A C 1
ATOM 671 O O . VAL A 1 84 ? 0.728 -2.841 -11.429 1.00 90.88 84 VAL A O 1
ATOM 674 N N . ILE A 1 85 ? -0.292 -1.826 -13.166 1.00 90.06 85 ILE A N 1
ATOM 675 C CA . ILE A 1 85 ? -0.338 -0.480 -12.572 1.00 90.06 85 ILE A CA 1
ATOM 676 C C . ILE A 1 85 ? -1.059 -0.523 -11.221 1.00 90.06 85 ILE A C 1
ATOM 678 O O . ILE A 1 85 ? -0.493 -0.107 -10.216 1.00 90.06 85 ILE A O 1
ATOM 682 N N . GLU A 1 86 ? -2.250 -1.125 -11.176 1.00 88.25 86 GLU A N 1
ATOM 683 C CA . GLU A 1 86 ? -3.050 -1.242 -9.947 1.00 88.25 86 GLU A CA 1
ATOM 684 C C . GLU A 1 86 ? -2.284 -1.945 -8.822 1.00 88.25 86 GLU A C 1
ATOM 686 O O . GLU A 1 86 ? -2.320 -1.526 -7.664 1.00 88.25 86 GLU A O 1
ATOM 691 N N . ARG A 1 87 ? -1.541 -3.004 -9.163 1.00 91.19 87 ARG A N 1
ATOM 692 C CA . ARG A 1 87 ? -0.716 -3.730 -8.199 1.00 91.19 87 ARG A CA 1
ATOM 693 C C . ARG A 1 87 ? 0.463 -2.891 -7.705 1.00 91.19 87 ARG A C 1
ATOM 695 O O . ARG A 1 87 ? 0.725 -2.881 -6.507 1.00 91.19 87 ARG A O 1
ATOM 702 N N . LEU A 1 88 ? 1.160 -2.198 -8.605 1.00 91.25 88 LEU A N 1
ATOM 703 C CA . LEU A 1 88 ? 2.308 -1.355 -8.264 1.00 91.25 88 LEU A CA 1
ATOM 704 C C . LEU A 1 88 ? 1.897 -0.170 -7.381 1.00 91.25 88 LEU A C 1
ATOM 706 O O . LEU A 1 88 ? 2.566 0.115 -6.392 1.00 91.25 88 LEU A O 1
ATOM 710 N N . GLU A 1 89 ? 0.783 0.489 -7.698 1.00 89.25 89 GLU A N 1
ATOM 711 C CA . GLU A 1 89 ? 0.224 1.582 -6.894 1.00 89.25 89 GLU A CA 1
ATOM 712 C C . GLU A 1 89 ? -0.235 1.085 -5.514 1.00 89.25 89 GLU A C 1
ATOM 714 O O . GLU A 1 89 ? 0.017 1.738 -4.499 1.00 89.25 89 GLU A O 1
ATOM 719 N N . SER A 1 90 ? -0.846 -0.103 -5.453 1.00 87.19 90 SER A N 1
ATOM 720 C CA . SER A 1 90 ? -1.217 -0.744 -4.188 1.00 87.19 90 SER 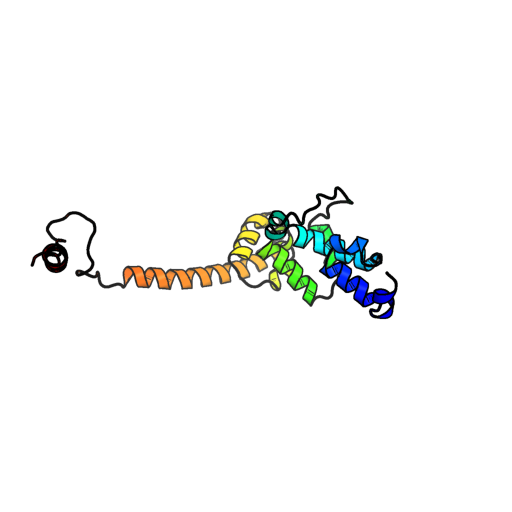A CA 1
ATOM 721 C C . SER A 1 90 ? 0.005 -1.055 -3.321 1.00 87.19 90 SER A C 1
ATOM 723 O O . SER A 1 90 ? 0.030 -0.679 -2.147 1.00 87.19 90 SER A O 1
ATOM 725 N N . ASP A 1 91 ? 1.048 -1.662 -3.892 1.00 89.94 91 ASP A N 1
ATOM 726 C CA . ASP A 1 91 ? 2.302 -1.945 -3.187 1.00 89.94 91 ASP A CA 1
ATOM 727 C C . ASP A 1 91 ? 2.975 -0.647 -2.707 1.00 89.94 91 ASP A C 1
ATOM 729 O O . ASP A 1 91 ? 3.443 -0.573 -1.566 1.00 89.94 91 ASP A O 1
ATOM 733 N N . ALA A 1 92 ? 2.982 0.398 -3.540 1.00 89.38 92 ALA A N 1
ATOM 734 C CA . ALA A 1 92 ? 3.542 1.702 -3.198 1.00 89.38 92 ALA A CA 1
ATOM 735 C C . ALA A 1 92 ? 2.922 2.274 -1.922 1.00 89.38 92 ALA A C 1
ATOM 737 O O . ALA A 1 92 ? 3.652 2.680 -1.020 1.00 89.38 92 ALA A O 1
ATOM 738 N N . VAL A 1 93 ? 1.597 2.237 -1.800 1.00 87.50 93 VAL A N 1
ATOM 739 C CA . VAL A 1 93 ? 0.897 2.774 -0.628 1.00 87.50 93 VAL A CA 1
ATOM 740 C C . VAL A 1 93 ? 0.970 1.818 0.560 1.00 87.50 93 VAL A C 1
ATOM 742 O O . VAL A 1 93 ? 1.348 2.221 1.659 1.00 87.50 93 VAL A O 1
ATOM 745 N N . LEU A 1 94 ? 0.612 0.548 0.362 1.00 85.81 94 LEU A N 1
ATOM 746 C CA . LEU A 1 94 ? 0.384 -0.393 1.460 1.00 85.81 94 LEU A CA 1
ATOM 747 C C . LEU A 1 94 ? 1.674 -0.984 2.025 1.00 85.81 94 LEU A C 1
ATOM 749 O O . LEU A 1 94 ? 1.751 -1.225 3.231 1.00 85.81 94 LEU A O 1
ATOM 753 N N . ARG A 1 95 ? 2.669 -1.235 1.168 1.00 86.50 95 ARG A N 1
ATOM 754 C CA . ARG A 1 95 ? 3.924 -1.891 1.554 1.00 86.50 95 ARG A CA 1
ATOM 755 C C . ARG A 1 95 ? 5.052 -0.891 1.767 1.00 86.50 95 ARG A C 1
ATOM 757 O O . ARG A 1 95 ? 5.815 -1.042 2.718 1.00 86.50 95 ARG A O 1
ATOM 764 N N . TYR A 1 96 ? 5.143 0.123 0.908 1.00 85.19 96 TYR A N 1
ATOM 765 C CA . TYR A 1 96 ? 6.257 1.077 0.915 1.00 85.19 96 TYR A CA 1
ATOM 766 C C . TYR A 1 96 ? 5.912 2.454 1.492 1.00 85.19 96 TYR A C 1
ATOM 768 O O . TYR A 1 96 ? 6.816 3.274 1.648 1.00 85.19 96 TYR A O 1
ATOM 776 N N . GLY A 1 97 ? 4.647 2.709 1.849 1.00 83.25 97 GLY A N 1
ATOM 777 C CA . GLY A 1 97 ? 4.233 3.957 2.496 1.00 83.25 97 GLY A CA 1
ATOM 778 C C . GLY A 1 97 ? 4.448 5.198 1.628 1.00 83.25 97 GLY A C 1
ATOM 779 O O . GLY A 1 97 ? 4.771 6.263 2.144 1.00 83.25 97 GLY A O 1
ATOM 780 N N . ILE A 1 98 ? 4.322 5.066 0.308 1.00 85.88 98 ILE A N 1
ATOM 781 C CA . ILE A 1 98 ? 4.415 6.176 -0.642 1.00 85.88 98 ILE A CA 1
ATOM 782 C C . ILE A 1 98 ? 3.043 6.847 -0.713 1.00 85.88 98 ILE A C 1
ATOM 784 O O . ILE A 1 98 ? 2.211 6.546 -1.565 1.00 85.88 98 ILE A O 1
ATOM 788 N N . GLU A 1 99 ? 2.787 7.734 0.240 1.00 83.62 99 GLU A N 1
ATOM 789 C CA . GLU A 1 99 ? 1.451 8.286 0.479 1.00 83.62 99 GLU A CA 1
ATOM 790 C C . GLU A 1 99 ? 0.994 9.263 -0.615 1.00 83.62 99 GLU A C 1
ATOM 792 O O . GLU A 1 99 ? -0.208 9.412 -0.835 1.00 83.62 99 GLU A O 1
ATOM 797 N N . ASP A 1 100 ? 1.929 9.889 -1.341 1.00 83.50 100 ASP A N 1
ATOM 798 C CA . ASP A 1 100 ? 1.626 10.824 -2.436 1.00 83.50 100 ASP A CA 1
ATOM 799 C C . ASP A 1 100 ? 0.811 10.162 -3.558 1.00 83.50 100 ASP A C 1
ATOM 801 O O . ASP A 1 100 ? 0.028 10.824 -4.234 1.00 83.50 100 ASP A O 1
ATOM 805 N N . VAL A 1 101 ? 0.935 8.841 -3.727 1.00 84.44 101 VAL A N 1
ATOM 806 C CA . VAL A 1 101 ? 0.190 8.050 -4.724 1.00 84.44 101 VAL A CA 1
ATOM 807 C C . VAL A 1 101 ? -1.325 8.122 -4.485 1.00 84.44 101 VAL A C 1
ATOM 809 O O . VAL A 1 101 ? -2.110 8.106 -5.431 1.00 84.44 101 VAL A O 1
ATOM 812 N N . VAL A 1 102 ? -1.738 8.302 -3.227 1.00 82.19 102 VAL A N 1
ATOM 813 C CA . VAL A 1 102 ? -3.143 8.397 -2.796 1.00 82.19 102 VAL A CA 1
ATOM 814 C C . VAL A 1 102 ? -3.779 9.741 -3.183 1.00 82.19 102 VAL A C 1
ATOM 816 O O . VAL A 1 102 ? -4.977 9.933 -3.021 1.00 82.19 102 VAL A O 1
ATOM 819 N N . THR A 1 103 ? -3.018 10.701 -3.714 1.00 84.19 103 THR A N 1
ATOM 820 C CA . THR A 1 103 ? -3.578 11.988 -4.169 1.00 84.19 103 THR A CA 1
ATOM 821 C C . THR A 1 103 ? -4.329 11.895 -5.501 1.00 84.19 103 THR A C 1
ATOM 823 O O . THR A 1 103 ? -5.089 12.805 -5.834 1.00 84.19 103 THR A O 1
ATOM 826 N N . ASN A 1 104 ? -4.181 10.790 -6.237 1.00 84.69 104 ASN A N 1
ATOM 827 C CA . ASN A 1 104 ? -4.901 10.541 -7.483 1.00 84.69 104 ASN A CA 1
ATOM 828 C C . ASN A 1 104 ? -6.255 9.864 -7.228 1.00 84.69 104 ASN A C 1
ATOM 830 O O . ASN A 1 104 ? -6.335 8.850 -6.532 1.00 84.69 104 ASN A O 1
ATOM 834 N N . LEU A 1 105 ? -7.317 10.396 -7.844 1.00 86.12 105 LEU A N 1
ATOM 835 C CA . LEU A 1 105 ? -8.683 9.883 -7.684 1.00 86.12 105 LEU A CA 1
ATOM 836 C C . LEU A 1 105 ? -8.815 8.436 -8.175 1.00 86.12 105 LEU A C 1
ATOM 838 O O . LEU A 1 105 ? -9.317 7.590 -7.440 1.00 86.12 105 LEU A O 1
ATOM 842 N N . ASP A 1 106 ? -8.309 8.145 -9.375 1.00 84.69 106 ASP A N 1
ATOM 843 C CA . ASP A 1 106 ? -8.405 6.814 -9.985 1.00 84.69 106 ASP A CA 1
ATOM 844 C C . ASP A 1 106 ? -7.751 5.729 -9.128 1.00 84.69 106 ASP A C 1
ATOM 846 O O . ASP A 1 106 ? -8.248 4.607 -9.043 1.00 84.69 106 ASP A O 1
ATOM 850 N N . VAL A 1 107 ? -6.642 6.077 -8.476 1.00 84.44 107 VAL A N 1
ATOM 851 C CA . VAL A 1 107 ? -5.896 5.176 -7.600 1.00 84.44 107 VAL A CA 1
ATOM 852 C C . VAL A 1 107 ? -6.695 4.901 -6.329 1.00 84.44 107 VAL A C 1
ATOM 854 O O . VAL A 1 107 ? -6.882 3.748 -5.942 1.00 84.44 107 VAL A O 1
ATOM 857 N N . LEU A 1 108 ? -7.232 5.955 -5.710 1.00 85.50 108 LEU A N 1
ATOM 858 C CA . LEU A 1 108 ? -8.066 5.855 -4.515 1.00 85.50 108 LEU A CA 1
ATOM 859 C C . LEU A 1 108 ? -9.308 4.988 -4.732 1.00 85.50 108 LEU A C 1
ATOM 861 O O . LEU A 1 108 ? -9.622 4.168 -3.874 1.00 85.50 108 LEU A O 1
ATOM 865 N N . GLU A 1 109 ? -10.010 5.144 -5.856 1.00 87.19 109 GLU A N 1
ATOM 866 C CA . GLU A 1 109 ? -11.260 4.412 -6.111 1.00 87.19 109 GLU A CA 1
ATOM 867 C C . GLU A 1 109 ? -11.061 2.906 -6.322 1.00 87.19 109 GLU A C 1
ATOM 869 O O . GLU A 1 109 ? -11.983 2.123 -6.089 1.00 87.19 109 GLU A O 1
ATOM 874 N N . ARG A 1 110 ? -9.861 2.488 -6.729 1.00 85.56 110 ARG A N 1
ATOM 875 C CA . ARG A 1 110 ? -9.515 1.077 -6.962 1.00 85.56 110 ARG A CA 1
ATOM 876 C C . ARG A 1 110 ? -8.934 0.396 -5.726 1.00 85.56 110 ARG A C 1
ATOM 878 O O . ARG A 1 110 ? -8.890 -0.833 -5.663 1.00 85.56 110 ARG A O 1
ATOM 885 N N . MET A 1 111 ? -8.470 1.171 -4.748 1.00 84.44 111 MET A N 1
ATOM 886 C CA . MET A 1 111 ? -7.851 0.640 -3.540 1.00 84.44 111 MET A CA 1
ATOM 887 C C . MET A 1 111 ? -8.880 0.074 -2.565 1.00 84.44 111 MET A C 1
ATOM 889 O O . MET A 1 111 ? -9.943 0.644 -2.323 1.00 84.44 111 MET A O 1
ATOM 893 N N . GLN A 1 112 ? -8.521 -1.050 -1.946 1.00 83.94 112 GLN A N 1
ATOM 894 C CA . GLN A 1 112 ? -9.338 -1.632 -0.891 1.00 83.94 112 GLN A CA 1
ATOM 895 C C . GLN A 1 112 ? -9.178 -0.854 0.428 1.00 83.94 112 GLN A C 1
ATOM 897 O O . GLN A 1 112 ? -8.058 -0.454 0.776 1.00 83.94 112 GLN A O 1
ATOM 902 N N . PRO A 1 113 ? -10.270 -0.681 1.195 1.00 87.25 113 PRO A N 1
ATOM 903 C CA . PRO A 1 113 ? -10.227 -0.087 2.527 1.00 87.25 113 PRO A CA 1
ATOM 904 C C . PRO A 1 113 ? -9.246 -0.842 3.437 1.00 87.25 113 PRO A C 1
ATOM 906 O O . PRO A 1 113 ? -9.314 -2.061 3.570 1.00 87.25 113 PRO A O 1
ATOM 909 N N . SER A 1 114 ? -8.307 -0.126 4.060 1.00 88.56 114 SER A N 1
ATOM 910 C CA . SER A 1 114 ? -7.340 -0.708 5.000 1.00 88.56 114 SER A CA 1
ATOM 911 C C . SER A 1 114 ? -6.833 0.325 6.009 1.00 88.56 114 SER A C 1
ATOM 913 O O . SER A 1 114 ? -6.881 1.532 5.761 1.00 88.56 114 SER A O 1
ATOM 915 N N . GLU A 1 115 ? -6.307 -0.143 7.148 1.00 87.50 115 GLU A N 1
ATOM 916 C CA . GLU A 1 115 ? -5.690 0.725 8.166 1.00 87.50 115 GLU A CA 1
ATOM 917 C C . GLU A 1 115 ? -4.481 1.502 7.593 1.00 87.50 115 GLU A C 1
ATOM 919 O O . GLU A 1 115 ? -4.301 2.686 7.890 1.00 87.50 115 GLU A O 1
ATOM 924 N N . SER A 1 116 ? -3.688 0.878 6.711 1.00 85.88 116 SER A N 1
ATOM 925 C CA . SER A 1 116 ? -2.565 1.531 6.019 1.00 85.88 116 SER A CA 1
ATOM 926 C C . SER A 1 116 ? -3.031 2.644 5.078 1.00 85.88 116 SER A C 1
ATOM 928 O O . SER A 1 116 ? -2.459 3.733 5.086 1.00 85.88 116 SER A O 1
ATOM 930 N N . LEU A 1 117 ? -4.103 2.408 4.313 1.00 86.38 117 LEU A N 1
ATOM 931 C CA . LEU A 1 117 ? -4.694 3.425 3.441 1.00 86.38 117 LEU A CA 1
ATOM 932 C C . LEU A 1 117 ? -5.258 4.600 4.250 1.00 86.38 117 LEU A C 1
ATOM 934 O O . LEU A 1 117 ? -5.044 5.754 3.887 1.00 86.38 117 LEU A O 1
ATOM 938 N N . LEU A 1 118 ? -5.916 4.324 5.382 1.00 89.12 118 LEU A N 1
ATOM 939 C CA . LEU A 1 118 ? -6.388 5.360 6.305 1.00 89.12 118 LEU A CA 1
ATOM 940 C C . LEU A 1 118 ? -5.233 6.255 6.778 1.00 89.12 118 LEU A C 1
ATOM 942 O O . LEU A 1 118 ? -5.364 7.479 6.771 1.00 89.12 118 LEU A O 1
ATOM 946 N N . ARG A 1 119 ? -4.097 5.660 7.163 1.00 88.75 119 ARG A N 1
ATOM 947 C CA . ARG A 1 119 ? -2.902 6.410 7.571 1.00 88.75 119 ARG A CA 1
ATOM 948 C C . ARG A 1 119 ? -2.398 7.319 6.449 1.00 88.75 119 ARG A C 1
ATOM 950 O O . ARG A 1 119 ? -2.185 8.503 6.702 1.00 88.75 119 ARG A O 1
ATOM 957 N N . ALA A 1 120 ? -2.275 6.783 5.235 1.00 88.19 120 ALA A N 1
ATOM 958 C CA . ALA A 1 120 ? -1.812 7.537 4.074 1.00 88.19 120 ALA A CA 1
ATOM 959 C C . ALA A 1 120 ? -2.735 8.728 3.766 1.00 88.19 120 ALA A C 1
ATOM 961 O O . ALA A 1 120 ? -2.268 9.861 3.674 1.00 88.19 120 ALA A O 1
ATOM 962 N N . VAL A 1 121 ? -4.054 8.500 3.720 1.00 89.44 121 VAL A N 1
ATOM 963 C CA . VAL A 1 121 ? -5.060 9.554 3.497 1.00 89.44 121 VAL A CA 1
ATOM 964 C C . VAL A 1 121 ? -4.965 10.663 4.546 1.00 89.44 121 VAL A C 1
ATOM 966 O O . VAL A 1 121 ? -5.078 11.843 4.215 1.00 89.44 121 VAL A O 1
ATOM 969 N N . LEU A 1 122 ? -4.777 10.316 5.823 1.00 88.19 122 LEU A N 1
ATOM 970 C CA . LEU A 1 122 ? -4.688 11.311 6.894 1.00 88.19 122 LEU A CA 1
ATOM 971 C C . LEU A 1 122 ? -3.442 12.192 6.768 1.00 88.19 122 LEU A C 1
ATOM 973 O O . LEU A 1 122 ? -3.525 13.387 7.059 1.00 88.19 122 LEU A O 1
ATOM 977 N N . HIS A 1 123 ? -2.321 11.626 6.322 1.00 88.06 123 HIS A N 1
ATOM 978 C CA . HIS A 1 123 ? -1.077 12.368 6.158 1.00 88.06 123 HIS A CA 1
ATOM 979 C C . HIS A 1 123 ? -1.109 13.270 4.913 1.00 88.06 123 HIS A C 1
ATOM 981 O O . HIS A 1 123 ? -0.755 14.446 4.998 1.00 88.06 123 HIS A O 1
ATOM 987 N N . THR A 1 124 ? -1.652 12.791 3.787 1.00 86.88 124 THR A N 1
ATOM 988 C CA . THR A 1 124 ? -1.694 13.546 2.517 1.00 86.88 124 THR A CA 1
ATOM 989 C C . THR A 1 124 ? -2.975 14.339 2.279 1.00 86.88 124 THR A C 1
ATOM 991 O O . THR A 1 124 ? -3.095 15.022 1.264 1.00 86.88 124 THR A O 1
ATOM 994 N N . LYS A 1 125 ? -3.907 14.366 3.241 1.00 87.81 125 LYS A N 1
ATOM 995 C CA . LYS A 1 125 ? -5.158 15.150 3.191 1.00 87.81 125 LYS A CA 1
ATOM 996 C C . LYS A 1 125 ? -4.974 16.594 2.704 1.00 87.81 125 LYS A C 1
ATOM 998 O O . LYS A 1 125 ? -5.854 17.134 2.042 1.00 87.81 125 LYS A O 1
ATOM 1003 N N . HIS A 1 126 ? -3.872 17.238 3.081 1.00 86.94 126 HIS A N 1
ATOM 1004 C CA . HIS A 1 126 ? -3.587 18.638 2.759 1.00 86.94 126 HIS A CA 1
ATOM 1005 C C . HIS A 1 126 ? -3.171 18.869 1.295 1.00 86.94 126 HIS A C 1
ATOM 1007 O O . HIS A 1 126 ? -3.208 20.005 0.835 1.00 86.94 126 HIS A O 1
ATOM 1013 N N . LEU A 1 127 ? -2.807 17.806 0.572 1.00 85.88 127 LEU A N 1
ATOM 1014 C CA . LEU A 1 127 ? -2.393 17.833 -0.833 1.00 85.88 127 LEU A CA 1
ATOM 1015 C C . LEU A 1 127 ? -3.545 17.484 -1.794 1.00 85.88 127 LEU A C 1
ATOM 1017 O O . LEU A 1 127 ? -3.378 17.556 -3.007 1.00 85.88 127 LEU A O 1
ATOM 1021 N N . MET A 1 128 ? -4.714 17.096 -1.270 1.00 87.44 128 MET A N 1
ATOM 1022 C CA . MET A 1 128 ? -5.848 16.610 -2.062 1.00 87.44 128 MET A CA 1
ATOM 1023 C C . MET A 1 128 ? -6.791 17.738 -2.506 1.00 87.44 128 MET A C 1
ATOM 1025 O O . MET A 1 128 ? -7.161 18.613 -1.722 1.00 87.44 128 MET A O 1
ATOM 1029 N N . ASN A 1 129 ? -7.273 17.656 -3.749 1.00 89.75 129 ASN A N 1
ATOM 1030 C CA . ASN A 1 129 ? -8.405 18.451 -4.239 1.00 89.75 129 ASN A CA 1
ATOM 1031 C C . ASN A 1 129 ? -9.712 18.025 -3.515 1.00 89.75 129 ASN A C 1
ATOM 1033 O O . ASN A 1 129 ? -9.850 16.847 -3.171 1.00 89.75 129 ASN A O 1
ATOM 1037 N N . PRO A 1 130 ? -10.685 18.934 -3.282 1.00 90.06 130 PRO A N 1
ATOM 1038 C CA . PRO A 1 130 ? -12.049 18.614 -2.847 1.00 90.06 130 PRO A CA 1
ATOM 1039 C C . PRO A 1 130 ? -12.665 17.305 -3.374 1.00 90.06 130 PRO A C 1
ATOM 1041 O O . PRO A 1 130 ? -13.263 16.571 -2.587 1.00 90.06 130 PRO A O 1
ATOM 1044 N N . GLU A 1 131 ? -12.513 16.990 -4.663 1.00 89.75 131 GLU A N 1
ATOM 1045 C CA . GLU A 1 131 ? -13.066 15.764 -5.268 1.00 89.75 131 GLU A CA 1
ATOM 1046 C C . GLU A 1 131 ? -12.399 14.493 -4.721 1.00 89.75 131 GLU A C 1
ATOM 1048 O O . GLU A 1 131 ? -13.070 13.580 -4.233 1.00 89.75 131 GLU A O 1
ATOM 1053 N N . VAL A 1 132 ? -11.064 14.478 -4.712 1.00 89.06 132 VAL A N 1
ATOM 1054 C CA . VAL A 1 132 ? -10.234 13.400 -4.150 1.00 89.06 132 VAL A CA 1
ATOM 1055 C C . VAL A 1 132 ? -10.543 13.215 -2.666 1.00 89.06 132 VAL A C 1
ATOM 1057 O O . VAL A 1 132 ? -10.722 12.099 -2.181 1.00 89.06 132 VAL A O 1
ATOM 1060 N N . LEU A 1 133 ? -10.695 14.324 -1.941 1.00 90.50 133 LEU A N 1
ATOM 1061 C CA . LEU A 1 133 ? -11.013 14.319 -0.520 1.00 90.50 133 LEU A CA 1
ATOM 1062 C C . LEU A 1 133 ? -12.406 13.722 -0.255 1.00 90.50 133 LEU A C 1
ATOM 1064 O O . LEU A 1 133 ? -12.592 13.006 0.731 1.00 90.50 133 LEU A O 1
ATOM 1068 N N . ALA A 1 134 ? -13.388 13.970 -1.127 1.00 91.81 134 ALA A N 1
ATOM 1069 C CA . ALA A 1 134 ? -14.710 13.358 -1.027 1.00 91.81 134 ALA A CA 1
ATOM 1070 C C . ALA A 1 134 ? -14.658 11.833 -1.233 1.00 91.81 134 ALA A C 1
ATOM 1072 O O . ALA A 1 134 ? -15.289 11.094 -0.472 1.00 91.81 134 ALA A O 1
ATOM 1073 N N . ALA A 1 135 ? -13.878 11.346 -2.205 1.00 89.94 135 ALA A N 1
ATOM 1074 C CA . ALA A 1 135 ? -13.650 9.913 -2.401 1.00 89.94 135 ALA A CA 1
ATOM 1075 C C . ALA A 1 135 ? -12.936 9.280 -1.197 1.00 89.94 135 ALA A C 1
ATOM 1077 O O . ALA A 1 135 ? -13.414 8.289 -0.642 1.00 89.94 135 ALA A O 1
ATOM 1078 N N . ALA A 1 136 ? -11.875 9.922 -0.712 1.00 89.88 136 ALA A N 1
ATOM 1079 C CA . ALA A 1 136 ? -11.138 9.479 0.461 1.00 89.88 136 ALA A CA 1
ATOM 1080 C C . ALA A 1 136 ? -12.036 9.385 1.709 1.00 89.88 136 ALA A C 1
ATOM 1082 O O . ALA A 1 136 ? -11.959 8.407 2.449 1.00 89.88 136 ALA A O 1
ATOM 1083 N N . ARG A 1 137 ? -12.956 10.340 1.928 1.00 91.81 137 ARG A N 1
ATOM 1084 C CA . ARG A 1 137 ? -13.924 10.280 3.042 1.00 91.81 137 ARG A CA 1
ATOM 1085 C C . ARG A 1 137 ? -14.810 9.039 2.995 1.00 91.81 137 ARG A C 1
ATOM 1087 O O . ARG A 1 137 ? -15.036 8.450 4.047 1.00 91.81 137 ARG A O 1
ATOM 1094 N N . ARG A 1 138 ? -15.296 8.644 1.811 1.00 91.44 138 ARG A N 1
ATOM 1095 C CA . ARG A 1 138 ? -16.127 7.435 1.652 1.00 91.44 138 ARG A CA 1
ATOM 1096 C C . ARG A 1 138 ? -15.367 6.193 2.120 1.00 91.44 138 ARG A C 1
ATOM 1098 O O . ARG A 1 138 ? -15.890 5.425 2.921 1.00 91.44 138 ARG A O 1
ATOM 1105 N N . ILE A 1 139 ? -14.115 6.057 1.685 1.00 90.12 139 ILE A N 1
ATOM 1106 C CA . ILE A 1 139 ? -13.244 4.933 2.053 1.00 90.12 139 ILE A CA 1
ATOM 1107 C C . ILE A 1 139 ? -12.939 4.954 3.556 1.00 90.12 139 ILE A C 1
ATOM 1109 O O . ILE A 1 139 ? -13.059 3.936 4.231 1.00 90.12 139 ILE A O 1
ATOM 1113 N N . VAL A 1 140 ? -12.604 6.123 4.108 1.00 90.75 140 VAL A N 1
ATOM 1114 C CA . VAL A 1 140 ? -12.325 6.289 5.542 1.00 90.75 140 VAL A CA 1
ATOM 1115 C C . VAL A 1 140 ? -13.532 5.908 6.401 1.00 90.75 140 VAL A C 1
ATOM 1117 O O . VAL A 1 140 ? -13.351 5.227 7.407 1.00 90.75 140 VAL A O 1
ATOM 1120 N N . CYS A 1 141 ? -14.749 6.307 6.017 1.00 93.31 141 CYS A N 1
ATOM 1121 C CA . CYS A 1 141 ? -15.967 5.914 6.729 1.00 93.31 141 CYS A CA 1
ATOM 1122 C C . CYS A 1 141 ? -16.090 4.391 6.828 1.00 93.31 141 CYS A C 1
ATOM 1124 O O . CYS A 1 141 ? -16.306 3.881 7.924 1.00 93.31 141 CYS A O 1
ATOM 1126 N N . GLN A 1 142 ? -15.863 3.677 5.724 1.00 92.44 142 GLN A N 1
ATOM 1127 C CA . GLN A 1 142 ? -15.909 2.218 5.711 1.00 92.44 142 GLN A CA 1
ATOM 1128 C C . GLN A 1 142 ? -14.850 1.595 6.636 1.00 92.44 142 GLN A C 1
ATOM 1130 O O . GLN A 1 142 ? -15.181 0.745 7.460 1.00 92.44 142 GLN A O 1
ATOM 1135 N N . VAL A 1 143 ? -13.595 2.062 6.576 1.00 91.62 143 VAL A N 1
ATOM 1136 C CA . VAL A 1 143 ? -12.528 1.563 7.469 1.00 91.62 143 VAL A CA 1
ATOM 1137 C C . VAL A 1 143 ? -12.881 1.806 8.940 1.00 91.62 143 VAL A C 1
ATOM 1139 O O . VAL A 1 143 ? -12.690 0.933 9.786 1.00 91.62 143 VAL A O 1
ATOM 1142 N N . VAL A 1 144 ? -13.411 2.985 9.271 1.00 93.31 144 V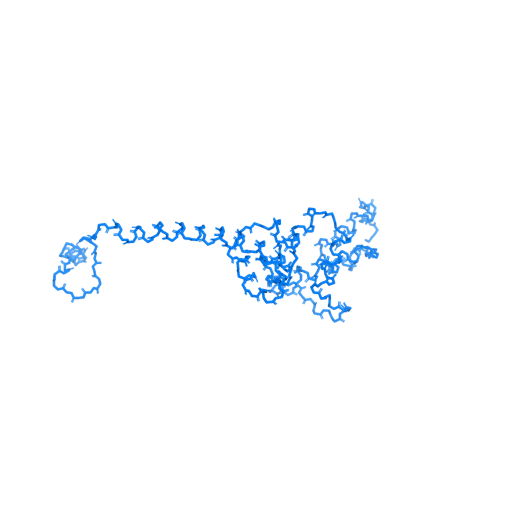AL A N 1
ATOM 1143 C CA . VAL A 1 144 ? -13.802 3.322 10.647 1.00 93.31 144 VAL A CA 1
ATOM 1144 C C . VAL A 1 144 ? -14.956 2.443 11.125 1.00 93.31 144 VAL A C 1
ATOM 1146 O O . VAL A 1 144 ? -14.924 1.989 12.267 1.00 93.31 144 VAL A O 1
ATOM 1149 N N . GLU A 1 145 ? -15.949 2.166 10.281 1.00 94.25 145 GLU A N 1
ATOM 1150 C CA . GLU A 1 145 ? -17.044 1.249 10.610 1.00 94.25 145 GLU A CA 1
ATOM 1151 C C . GLU A 1 145 ? -16.535 -0.168 10.901 1.00 94.25 145 GLU A C 1
ATOM 1153 O O . GLU A 1 145 ? -16.923 -0.764 11.910 1.00 94.25 145 GLU A O 1
ATOM 1158 N N . GLU A 1 146 ? -15.614 -0.684 10.085 1.00 91.88 146 GLU A N 1
ATOM 1159 C CA . GLU A 1 146 ? -14.990 -1.998 10.286 1.00 91.88 146 GLU A CA 1
ATOM 1160 C C . GLU A 1 146 ? -14.189 -2.059 11.597 1.00 91.88 146 GLU A C 1
ATOM 1162 O O . GLU A 1 146 ? -14.334 -3.002 12.387 1.00 91.88 146 GLU A O 1
ATOM 1167 N N . ILE A 1 147 ? -13.400 -1.019 11.882 1.00 91.00 147 ILE A N 1
ATOM 1168 C CA . ILE A 1 147 ? -12.659 -0.880 13.141 1.00 91.00 147 ILE A CA 1
ATOM 1169 C C . ILE A 1 147 ? -13.634 -0.838 14.325 1.00 91.00 147 ILE A C 1
ATOM 1171 O O . ILE A 1 147 ? -13.480 -1.597 15.285 1.00 91.00 147 ILE A O 1
ATOM 1175 N N . MET A 1 148 ? -14.676 -0.008 14.257 1.00 92.38 148 MET A N 1
ATOM 1176 C CA . MET A 1 148 ? -15.685 0.114 15.312 1.00 92.38 148 MET A CA 1
ATOM 1177 C C . MET A 1 148 ? -16.415 -1.207 15.563 1.00 92.38 148 MET A C 1
ATOM 1179 O O . MET A 1 148 ? -16.638 -1.572 16.719 1.00 92.38 148 MET A O 1
ATOM 1183 N N . ALA A 1 149 ? -16.741 -1.961 14.511 1.00 92.44 149 ALA A N 1
ATOM 1184 C CA . ALA A 1 149 ? -17.353 -3.279 14.632 1.00 92.44 149 ALA A CA 1
ATOM 1185 C C . ALA A 1 149 ? -16.429 -4.279 15.350 1.00 92.44 149 ALA A C 1
ATOM 1187 O O . ALA A 1 149 ? -16.887 -5.018 16.232 1.00 92.44 149 ALA A O 1
ATOM 1188 N N . ARG A 1 150 ? -15.124 -4.274 15.030 1.00 89.44 150 ARG A N 1
ATOM 1189 C CA . ARG A 1 150 ? -14.116 -5.112 15.703 1.00 89.44 150 ARG A CA 1
ATOM 1190 C C . ARG A 1 150 ? -13.993 -4.748 17.183 1.00 89.44 150 ARG A C 1
ATOM 1192 O O . ARG A 1 150 ? -14.146 -5.622 18.039 1.00 89.44 150 ARG A O 1
ATOM 1199 N N . LEU A 1 151 ? -13.816 -3.461 17.489 1.00 90.06 151 LEU A N 1
ATOM 1200 C CA . LEU A 1 151 ? -13.705 -2.983 18.870 1.00 90.06 151 LEU A CA 1
ATOM 1201 C C . LEU A 1 151 ? -14.974 -3.258 19.682 1.00 90.06 151 LEU A C 1
ATOM 1203 O O . LEU A 1 151 ? -14.882 -3.671 20.835 1.00 90.06 151 LEU A O 1
ATOM 1207 N N . ALA A 1 152 ? -16.165 -3.095 19.103 1.00 89.44 152 ALA A N 1
ATOM 1208 C CA . ALA A 1 152 ? -17.418 -3.359 19.808 1.00 89.44 152 ALA A CA 1
ATOM 1209 C C . ALA A 1 152 ? -17.514 -4.812 20.305 1.00 89.44 152 ALA A C 1
ATOM 1211 O O . ALA A 1 152 ? -18.065 -5.061 21.381 1.00 89.44 152 ALA A O 1
ATOM 1212 N N . LYS A 1 153 ? -16.970 -5.777 19.553 1.00 85.00 153 LYS A N 1
ATOM 1213 C CA . LYS A 1 153 ? -16.930 -7.191 19.953 1.00 85.00 153 LYS A CA 1
ATOM 1214 C C . LYS A 1 153 ? -15.982 -7.419 21.133 1.00 85.00 153 LYS A C 1
ATOM 1216 O O . LYS A 1 153 ? -16.376 -8.074 22.097 1.00 85.00 153 LYS A O 1
ATOM 1221 N N . GLU A 1 154 ? -14.781 -6.847 21.080 1.00 79.00 154 GLU A N 1
ATOM 1222 C CA . GLU A 1 154 ? -13.775 -6.947 22.148 1.00 79.00 154 GLU A CA 1
ATOM 1223 C C . GLU A 1 154 ? -14.247 -6.278 23.442 1.00 79.00 154 GLU A C 1
ATOM 1225 O O . GLU A 1 154 ? -14.201 -6.880 24.516 1.00 79.00 154 GLU A O 1
ATOM 1230 N N . VAL A 1 155 ? -14.786 -5.061 23.333 1.00 84.12 155 VAL A N 1
ATOM 1231 C CA . VAL A 1 155 ? -15.362 -4.310 24.452 1.00 84.12 155 VAL A CA 1
ATOM 1232 C C . VAL A 1 155 ? -16.513 -5.099 25.066 1.00 84.12 155 VAL A C 1
ATOM 1234 O O . VAL A 1 155 ? -16.523 -5.337 26.273 1.00 84.12 155 VAL A O 1
ATOM 1237 N N . ARG A 1 156 ? -17.460 -5.588 24.254 1.00 78.50 156 ARG A N 1
ATOM 1238 C CA . ARG A 1 156 ? -18.577 -6.389 24.767 1.00 78.50 156 ARG A CA 1
ATOM 1239 C C . ARG A 1 156 ? -18.073 -7.620 25.513 1.00 78.50 156 ARG A C 1
ATOM 1241 O O . ARG A 1 156 ? -18.568 -7.862 26.600 1.00 78.50 156 ARG A O 1
ATOM 1248 N N . GLN A 1 157 ? -17.071 -8.335 25.003 1.00 72.12 157 GLN A N 1
ATOM 1249 C CA . GLN A 1 157 ? -16.484 -9.494 25.682 1.00 72.12 157 GLN A CA 1
ATOM 1250 C C . GLN A 1 157 ? -15.789 -9.128 27.005 1.00 72.12 157 GLN A C 1
ATOM 1252 O O . GLN A 1 157 ? -15.932 -9.852 27.992 1.00 72.12 157 GLN A O 1
ATOM 1257 N N . ALA A 1 158 ? -15.068 -8.004 27.050 1.00 71.88 158 ALA A N 1
ATOM 1258 C CA . ALA A 1 158 ? -14.408 -7.518 28.261 1.00 71.88 158 ALA A CA 1
ATOM 1259 C C . ALA A 1 158 ? -15.412 -7.127 29.363 1.00 71.88 158 ALA A C 1
ATOM 1261 O O . ALA A 1 158 ? -15.149 -7.364 30.542 1.00 71.88 158 ALA A O 1
ATOM 1262 N N . PHE A 1 159 ? -16.574 -6.581 28.984 1.00 68.00 159 PHE A N 1
ATOM 1263 C CA . PHE A 1 159 ? -17.620 -6.142 29.918 1.00 68.00 159 PHE A CA 1
ATOM 1264 C C . PHE A 1 159 ? -18.714 -7.191 30.192 1.00 68.00 159 PHE A C 1
ATOM 1266 O O . PHE A 1 159 ? -19.345 -7.140 31.245 1.00 68.00 159 PHE A O 1
ATOM 1273 N N . SER A 1 160 ? -18.947 -8.152 29.292 1.00 65.50 160 SER A N 1
ATOM 1274 C CA . SER A 1 160 ? -19.967 -9.204 29.442 1.00 65.50 160 SER A CA 1
ATOM 1275 C C . SER A 1 160 ? -19.457 -10.446 30.170 1.00 65.50 160 SER A C 1
ATOM 1277 O O . SER A 1 160 ? -20.238 -11.352 30.461 1.00 65.50 160 SER A O 1
ATOM 1279 N N . GLY A 1 161 ? -18.154 -10.527 30.446 1.00 61.38 161 GLY A N 1
ATOM 1280 C CA . GLY A 1 161 ? -17.600 -11.582 31.280 1.00 61.38 161 GLY A CA 1
ATOM 1281 C C . GLY A 1 161 ? -18.186 -11.500 32.687 1.00 61.38 161 GLY A C 1
ATOM 1282 O O . GLY A 1 161 ? -17.930 -10.542 33.417 1.00 61.38 161 GLY A O 1
ATOM 1283 N N . VAL A 1 162 ? -18.944 -12.522 33.099 1.00 59.81 162 VAL A N 1
ATOM 1284 C CA . VAL A 1 162 ? -19.269 -12.728 34.516 1.00 59.81 162 VAL A CA 1
ATOM 1285 C C . VAL A 1 162 ? -17.947 -12.692 35.265 1.00 59.81 162 VAL A C 1
ATOM 1287 O O . VAL A 1 162 ? -17.054 -13.484 34.968 1.00 59.81 162 VAL A O 1
ATOM 1290 N N . ARG A 1 163 ? -17.806 -11.749 36.204 1.00 56.97 163 ARG A N 1
ATOM 1291 C CA . ARG A 1 163 ? -16.620 -11.626 37.050 1.00 56.97 163 ARG A CA 1
ATOM 1292 C C . ARG A 1 163 ? -16.323 -12.998 37.645 1.00 56.97 163 ARG A C 1
ATOM 1294 O O . ARG A 1 163 ? -17.032 -13.441 38.549 1.00 56.97 163 ARG A O 1
ATOM 1301 N N . ASP A 1 164 ? -15.299 -13.662 37.117 1.00 61.19 164 ASP A N 1
ATOM 1302 C CA . ASP A 1 164 ? -14.919 -14.993 37.556 1.00 61.19 164 ASP A CA 1
ATOM 1303 C C . ASP A 1 164 ? -14.376 -14.879 38.982 1.00 61.19 164 ASP A C 1
ATOM 1305 O O . ASP A 1 164 ? -13.221 -14.532 39.223 1.00 61.19 164 ASP A O 1
ATOM 1309 N N . ARG A 1 165 ? -15.262 -15.116 39.956 1.00 58.94 165 ARG A N 1
ATOM 1310 C CA . ARG A 1 165 ? -14.947 -15.083 41.389 1.00 58.94 165 ARG A CA 1
ATOM 1311 C C . ARG A 1 165 ? -13.969 -16.191 41.787 1.00 58.94 165 ARG A C 1
ATOM 1313 O O . ARG A 1 165 ? -13.493 -16.174 42.916 1.00 58.94 165 ARG A O 1
ATOM 1320 N N . ARG A 1 166 ? -13.697 -17.148 40.893 1.00 61.03 166 ARG A N 1
ATOM 1321 C CA . ARG A 1 166 ? -12.732 -18.233 41.091 1.00 61.03 166 ARG A CA 1
ATOM 1322 C C . ARG A 1 166 ? -11.375 -17.920 40.459 1.00 61.03 166 ARG A C 1
ATOM 1324 O O . ARG A 1 166 ? -10.425 -18.661 40.697 1.00 61.03 166 ARG A O 1
ATOM 1331 N N . ARG A 1 167 ? -11.252 -16.833 39.686 1.00 66.12 167 ARG A N 1
ATOM 1332 C CA . ARG A 1 167 ? -9.975 -16.402 39.113 1.00 66.12 167 ARG A CA 1
ATOM 1333 C C . ARG A 1 167 ? -9.073 -15.881 40.228 1.00 66.12 167 ARG A C 1
ATOM 1335 O O . ARG A 1 167 ? -9.450 -14.975 40.973 1.00 66.12 167 ARG A O 1
ATOM 1342 N N . ARG A 1 168 ? -7.870 -16.449 40.326 1.00 62.78 168 ARG A N 1
ATOM 1343 C CA . ARG A 1 168 ? -6.829 -16.013 41.264 1.00 62.78 168 ARG A CA 1
ATOM 1344 C C . ARG A 1 168 ? -6.563 -14.520 41.059 1.00 62.78 168 ARG A C 1
ATOM 1346 O O . ARG A 1 168 ? -6.269 -14.100 39.941 1.00 62.78 168 ARG A O 1
ATOM 1353 N N . SER A 1 169 ? -6.683 -13.721 42.116 1.00 69.00 169 SER A N 1
ATOM 1354 C CA . SER A 1 169 ? -6.291 -12.313 42.063 1.00 69.00 169 SER A CA 1
ATOM 1355 C C . SER A 1 169 ? -4.853 -12.162 42.559 1.00 69.00 169 SER A C 1
ATOM 1357 O O . SER A 1 169 ? -4.424 -12.861 43.476 1.00 69.00 169 SER A O 1
ATOM 1359 N N . PHE A 1 170 ? -4.097 -11.261 41.935 1.00 70.31 170 PHE A N 1
ATOM 1360 C CA . PHE A 1 170 ? -2.720 -10.940 42.334 1.00 70.31 170 PHE A CA 1
ATOM 1361 C C . PHE A 1 170 ? -2.653 -9.821 43.383 1.00 70.31 170 PHE A C 1
ATOM 1363 O O . PHE A 1 170 ? -1.570 -9.380 43.752 1.00 70.31 170 PHE A O 1
ATOM 1370 N N . ILE A 1 171 ? -3.807 -9.350 43.866 1.00 73.94 171 ILE A N 1
ATOM 1371 C CA . ILE A 1 171 ? -3.883 -8.267 44.846 1.00 73.94 171 ILE A CA 1
ATOM 1372 C C . ILE A 1 171 ? -3.954 -8.889 46.250 1.00 73.94 171 ILE A C 1
ATOM 1374 O O . ILE A 1 171 ? -4.894 -9.654 46.506 1.00 73.94 171 ILE A O 1
ATOM 1378 N N . PRO A 1 172 ? -3.022 -8.559 47.167 1.00 68.94 172 PRO A N 1
ATOM 1379 C CA . PRO A 1 172 ? -2.966 -9.134 48.508 1.00 68.94 172 PRO A CA 1
ATOM 1380 C C . PRO A 1 172 ? -4.126 -8.620 49.374 1.00 68.94 172 PRO A C 1
ATOM 1382 O O . PRO A 1 172 ? -4.032 -7.602 50.051 1.00 68.94 172 PRO A O 1
ATOM 1385 N N . LEU A 1 173 ? -5.251 -9.338 49.341 1.00 75.81 173 LEU A N 1
ATOM 1386 C CA . LEU A 1 173 ? -6.411 -9.135 50.210 1.00 75.81 173 LEU A CA 1
ATOM 1387 C C . LEU A 1 173 ? -6.883 -10.478 50.762 1.00 75.81 173 LEU A C 1
ATOM 1389 O O . LEU A 1 173 ? -7.082 -11.422 49.998 1.00 75.81 173 LEU A O 1
ATOM 1393 N N . ALA A 1 174 ? -7.189 -10.526 52.061 1.00 74.19 174 ALA A N 1
ATOM 1394 C CA . ALA A 1 174 ? -7.693 -11.730 52.730 1.00 74.19 174 ALA A CA 1
ATOM 1395 C C . ALA A 1 174 ? -8.964 -12.302 52.068 1.00 74.19 174 ALA A C 1
ATOM 1397 O O . ALA A 1 174 ? -9.121 -13.513 51.953 1.00 74.19 174 ALA A O 1
ATOM 1398 N N . ARG A 1 175 ? -9.845 -11.436 51.541 1.00 72.38 175 ARG A N 1
ATOM 1399 C CA . ARG A 1 175 ? -11.081 -11.845 50.844 1.00 72.38 175 ARG A CA 1
ATOM 1400 C C . ARG A 1 175 ? -10.835 -12.573 49.514 1.00 72.38 175 ARG A C 1
ATOM 1402 O O . ARG A 1 175 ? -11.736 -13.234 49.012 1.00 72.38 175 ARG A O 1
ATOM 1409 N N . ASN A 1 176 ? -9.647 -12.429 48.930 1.00 71.88 176 ASN A N 1
ATOM 1410 C CA . ASN A 1 176 ? -9.276 -13.044 47.656 1.00 71.88 176 ASN A CA 1
ATOM 1411 C C . ASN A 1 176 ? -8.403 -14.302 47.840 1.00 71.88 176 ASN A C 1
ATOM 1413 O O . ASN A 1 176 ? -7.846 -14.805 46.866 1.00 71.88 176 ASN A O 1
ATOM 1417 N N . PHE A 1 177 ? -8.238 -14.782 49.077 1.00 75.88 177 PHE A N 1
ATOM 1418 C CA . PHE A 1 177 ? -7.372 -15.912 49.389 1.00 75.88 177 PHE A CA 1
ATOM 1419 C C . PHE A 1 177 ? -7.959 -17.233 48.868 1.00 75.88 177 PHE A C 1
ATOM 1421 O O . PHE A 1 177 ? -9.007 -17.689 49.324 1.00 75.88 177 PHE A O 1
ATOM 1428 N N . ASP A 1 178 ? -7.270 -17.865 47.915 1.00 77.81 178 ASP A N 1
ATOM 1429 C CA . ASP A 1 178 ? -7.629 -19.190 47.406 1.00 77.81 178 ASP A CA 1
ATOM 1430 C C . ASP A 1 178 ? -6.939 -20.288 48.225 1.00 77.81 178 ASP A C 1
ATOM 1432 O O . ASP A 1 178 ? -5.798 -20.688 47.972 1.00 77.81 178 ASP A O 1
ATOM 1436 N N . PHE A 1 179 ? -7.666 -20.793 49.217 1.00 78.31 179 PHE A N 1
ATOM 1437 C CA . PHE A 1 179 ? -7.196 -21.858 50.095 1.00 78.31 179 PHE A CA 1
ATOM 1438 C C . PHE A 1 179 ? -6.904 -23.165 49.340 1.00 78.31 179 PHE A C 1
ATOM 1440 O O . PHE A 1 179 ? -5.920 -23.833 49.644 1.00 78.31 179 PHE A O 1
ATOM 1447 N N . LYS A 1 180 ? -7.701 -23.538 48.325 1.00 79.38 180 LYS A N 1
ATOM 1448 C CA . LYS A 1 180 ? -7.574 -24.848 47.655 1.00 79.38 180 LYS A CA 1
ATOM 1449 C C . LYS A 1 180 ? -6.301 -24.958 46.819 1.00 79.38 180 LYS A C 1
ATOM 1451 O O . LYS A 1 180 ? -5.657 -26.008 46.841 1.00 79.38 180 LYS A O 1
ATOM 1456 N N . SER A 1 181 ? -5.943 -23.916 46.068 1.00 77.56 181 SER A N 1
ATOM 1457 C CA . SER A 1 181 ? -4.689 -23.914 45.299 1.00 77.56 181 SER A CA 1
ATOM 1458 C C . SER A 1 181 ? -3.468 -23.786 46.205 1.00 77.56 181 SER A C 1
ATOM 1460 O O . SER A 1 181 ? -2.482 -24.486 45.985 1.00 77.56 181 SER A O 1
ATOM 1462 N N . THR A 1 182 ? -3.564 -22.980 47.266 1.00 80.12 182 THR A N 1
ATOM 1463 C CA . THR A 1 182 ? -2.491 -22.809 48.256 1.00 80.12 182 THR A CA 1
ATOM 1464 C C . THR A 1 182 ? -2.183 -24.117 48.984 1.00 80.12 182 THR A C 1
ATOM 1466 O O . THR A 1 182 ? -1.013 -24.458 49.164 1.00 80.12 182 THR A O 1
ATOM 1469 N N . LEU A 1 183 ? -3.219 -24.879 49.348 1.00 81.56 183 LEU A N 1
ATOM 1470 C CA . LEU A 1 183 ? -3.076 -26.171 50.015 1.00 81.56 183 LEU A CA 1
ATOM 1471 C C . LEU A 1 183 ? -2.482 -27.227 49.074 1.00 81.56 183 LEU A C 1
ATOM 1473 O O . LEU A 1 183 ? -1.564 -27.933 49.469 1.00 81.56 183 LEU A O 1
ATOM 1477 N N . ARG A 1 184 ? -2.926 -27.295 47.807 1.00 81.19 184 ARG A N 1
ATOM 1478 C CA . ARG A 1 184 ? -2.314 -28.194 46.807 1.00 81.19 184 ARG A CA 1
ATOM 1479 C C . ARG A 1 184 ? -0.852 -27.870 46.532 1.00 81.19 184 ARG A C 1
ATOM 1481 O O . ARG A 1 184 ? -0.054 -28.791 46.476 1.00 81.19 184 ARG A O 1
ATOM 1488 N N . ALA A 1 185 ? -0.514 -26.594 46.353 1.00 82.38 185 ALA A N 1
ATOM 1489 C CA . ALA A 1 185 ? 0.854 -26.178 46.057 1.00 82.38 185 ALA A CA 1
ATOM 1490 C C . ALA A 1 185 ? 1.808 -26.487 47.220 1.00 82.38 185 ALA A C 1
ATOM 1492 O O . ALA A 1 185 ? 2.929 -26.932 46.991 1.00 82.38 185 ALA A O 1
ATOM 1493 N N . ASN A 1 186 ? 1.350 -26.295 48.463 1.00 81.25 186 ASN A N 1
ATOM 1494 C CA . ASN A 1 186 ? 2.161 -26.601 49.639 1.00 81.25 186 ASN A CA 1
ATOM 1495 C C . ASN A 1 186 ? 2.226 -28.098 49.943 1.00 81.25 186 ASN A C 1
ATOM 1497 O O . ASN A 1 186 ? 3.293 -28.562 50.311 1.00 81.25 186 ASN A O 1
ATOM 1501 N N . LEU A 1 187 ? 1.142 -28.860 49.768 1.00 81.88 187 LEU A N 1
ATOM 1502 C CA . LEU A 1 187 ? 1.099 -30.290 50.109 1.00 81.88 187 LEU A CA 1
ATOM 1503 C C . LEU A 1 187 ? 1.589 -31.224 48.993 1.00 81.88 187 LEU A C 1
ATOM 1505 O O . LEU A 1 187 ? 1.685 -32.423 49.220 1.00 81.88 187 LEU A O 1
ATOM 1509 N N . GLN A 1 188 ? 1.930 -30.716 47.804 1.00 73.00 188 GLN A N 1
ATOM 1510 C CA . GLN A 1 188 ? 2.420 -31.555 46.699 1.00 73.00 188 GLN A CA 1
ATOM 1511 C C . GLN A 1 188 ? 3.779 -32.224 46.974 1.00 73.00 188 GLN A C 1
ATOM 1513 O O . GLN A 1 188 ? 4.145 -33.158 46.270 1.00 73.00 188 GLN A O 1
ATOM 1518 N N . HIS A 1 189 ? 4.513 -31.742 47.981 1.00 71.94 189 HIS A N 1
ATOM 1519 C CA . HIS A 1 189 ? 5.876 -32.174 48.306 1.00 71.94 189 HIS A CA 1
ATOM 1520 C C . HIS A 1 189 ? 6.004 -32.779 49.711 1.00 71.94 189 HIS A C 1
ATOM 1522 O O . HIS A 1 189 ? 7.119 -32.999 50.175 1.00 71.94 189 HIS A O 1
ATOM 1528 N N . TRP A 1 190 ? 4.885 -33.030 50.397 1.00 61.66 190 TRP A N 1
ATOM 1529 C CA . TRP A 1 190 ? 4.893 -33.652 51.721 1.00 61.66 190 TRP A CA 1
ATOM 1530 C C . TRP A 1 190 ? 4.446 -35.102 51.590 1.00 61.66 190 TRP A C 1
ATOM 1532 O O . TRP A 1 190 ? 3.312 -35.369 51.189 1.00 61.66 190 TRP A O 1
ATOM 1542 N N . HIS A 1 191 ? 5.377 -36.004 51.887 1.00 53.09 191 HIS A N 1
ATOM 1543 C CA . HIS A 1 191 ? 5.178 -37.445 51.963 1.00 53.09 191 HIS A CA 1
ATOM 1544 C C . HIS A 1 191 ? 5.182 -37.898 53.422 1.00 53.09 191 HIS A C 1
ATOM 1546 O O . HIS A 1 191 ? 5.907 -37.262 54.222 1.00 53.09 191 HIS A O 1
#

Secondary structure (DSSP, 8-state):
--TTTTTS-HHHHHHHHHHH-GGGTTTSPPPPHHHHHHHHHHHHHHTT-HHHHHTT-------S----HHHHHHHHHHHS-HHHHHHHHHHHHHTT--GGGGGSHHHHHHSPP-HHHHHHHHHHGGG--HHHHHHHHHHHHHHHHHHHHHHHHHHHHHHHS---TTSPP-S--GGG--HHHHHHHHHTT--

Foldseek 3Di:
DPPVPVVDPLVVLLVVCLVVDPVCPVPTPDHDPLSVLVSLLCCLQCVLDVVCVVVVVDDPDPDDDNDDPVRSLVSCVVNDDPVVSLVSLQCCQQVVVVLVSLQDQVNLVSDAQDPSNLVSCVVCVVVHDPVSNVSSVVSNVVNVVVVVVVVVVVVCVVVVDDPPLVDQDPDDDPSRDDPVVVCCVVCVPPD

InterPro domains:
  IPR008912 Regulatory protein ViaA-like, vWA domain [PF05762] (151-191)
  IPR050458 Outer-membrane lipoprotein LolB [PTHR30634] (14-168)

Organism: Escherichia coli (NCBI:txid562)